Protein AF-A0A1L8E5Q6-F1 (afdb_monomer_lite)

pLDDT: mean 83.11, std 16.91, range [29.45, 98.5]

Radius of gyration: 81.76 Å; chains: 1; bounding box: 167×46×244 Å

Sequence (342 aa):
MQEAKQEGGNTDFKALQEEMEDLIQTSKAMKQSYEKKNNYLRDANKVLAEDRDRLQKKVKVISQKDTEIDLLKDRIRKKEKTIEKLNNVVKEKLIEINELKFKKTDRGKEVSPLSKGLMQMEKRKSDRQSIYDENRSIDFQIERDVGTMTDPTSNLCQCNELRYQLGQLKNTISVLKYKVEAGEKNFENHPVHNDLQMMKLEVSKKELALSTAQQELRRGEAKYLQLWSSVRGGASKCHVGTQSDAQHLGFSNLDSGMVLRAQLDESQRNLKRLQEKYDNLHADYAMKEDRLVEYETMLSKKENEADNGNQQGLKEENEMLKEKYYNVRRAFLKLRIQHEGR

Secondary structure (DSSP, 8-state):
--THHHHHHHHHHHHHHHHHHHHHHHHHHHHHHHHHHHHHHHHHHHHHHHHHHHHHHHHHHHHHHHHHHHHHHHHHHHHHHHHHHHHHHHHHHHHHHHHHHHHHHHHHHHHHHHHHHHHHHHHHHHHHHHHHHHHHHHHHHHHHHHHHHH-HHHHHHHHHHHHHHHHHHHHHHHHHHHHHHHHHHHHHTSHHHHHHHHHHHHHHHHHHHHHHHHHHHHHHHHHHHHHHHHHTTS-------------------HHHHHHHHHHHHHHHHHHHHHHHHHHHHHHHHHHHHHHHHHHHHHHHHHHHHHTTS-TTHHHHHHHHHHHHHHHHHHHHHHHHHHHH--

Structure (mmCIF, N/CA/C/O backbone):
data_AF-A0A1L8E5Q6-F1
#
_entry.id   AF-A0A1L8E5Q6-F1
#
loop_
_atom_site.group_PDB
_atom_site.id
_atom_site.type_symbol
_atom_site.label_atom_id
_atom_site.label_alt_id
_atom_site.label_comp_id
_atom_site.label_asym_id
_atom_site.label_entity_id
_atom_site.label_seq_id
_atom_site.pdbx_PDB_ins_code
_atom_site.Cartn_x
_atom_site.Cartn_y
_atom_site.Cartn_z
_atom_site.occupancy
_atom_site.B_iso_or_equiv
_atom_site.auth_seq_id
_atom_site.auth_comp_id
_atom_site.auth_asym_id
_atom_site.auth_atom_id
_atom_site.pdbx_PDB_model_num
ATOM 1 N N . MET A 1 1 ? -53.728 -7.416 150.994 1.00 46.31 1 MET A N 1
ATOM 2 C CA . MET A 1 1 ? -53.864 -8.429 149.915 1.00 46.31 1 MET A CA 1
ATOM 3 C C . MET A 1 1 ? -54.869 -8.047 148.814 1.00 46.31 1 MET A C 1
ATOM 5 O O . MET A 1 1 ? -55.148 -8.883 147.964 1.00 46.31 1 MET A O 1
ATOM 9 N N . GLN A 1 2 ? -55.389 -6.811 148.771 1.00 45.38 2 GLN A N 1
ATOM 10 C CA . GLN A 1 2 ? -56.275 -6.353 147.685 1.00 45.38 2 GLN A CA 1
ATOM 11 C C . GLN A 1 2 ? -55.652 -5.281 146.772 1.00 45.38 2 GLN A C 1
ATOM 13 O O . GLN A 1 2 ? -56.139 -5.107 145.664 1.00 45.38 2 GLN A O 1
ATOM 18 N N . GLU A 1 3 ? -54.529 -4.662 147.148 1.00 43.50 3 GLU A N 1
ATOM 19 C CA . GLU A 1 3 ? -53.839 -3.671 146.298 1.00 43.50 3 GLU A CA 1
ATOM 20 C C . GLU A 1 3 ? -52.959 -4.310 145.204 1.00 43.50 3 GLU A C 1
ATOM 22 O O . GLU A 1 3 ? -52.840 -3.766 144.113 1.00 43.50 3 GLU A O 1
ATOM 27 N N . ALA A 1 4 ? -52.469 -5.540 145.400 1.00 47.91 4 ALA A N 1
ATOM 28 C CA . ALA A 1 4 ? -51.647 -6.245 144.403 1.00 47.91 4 ALA A CA 1
ATOM 29 C C . ALA A 1 4 ? -52.426 -6.745 143.162 1.00 47.91 4 ALA A C 1
ATOM 31 O O . ALA A 1 4 ? -51.824 -7.228 142.208 1.00 47.91 4 ALA A O 1
ATOM 32 N N . LYS A 1 5 ? -53.767 -6.661 143.161 1.00 48.88 5 LYS A N 1
ATOM 33 C CA . LYS A 1 5 ? -54.610 -7.073 142.021 1.00 48.88 5 LYS A CA 1
ATOM 34 C C . LYS A 1 5 ? -54.987 -5.924 141.079 1.00 48.88 5 LYS A C 1
ATOM 36 O O . LYS A 1 5 ? -55.438 -6.206 139.975 1.00 48.88 5 LYS A O 1
ATOM 41 N N . GLN A 1 6 ? -54.799 -4.662 141.478 1.00 48.78 6 GLN A N 1
ATOM 42 C CA . GLN A 1 6 ? -55.039 -3.505 140.602 1.00 48.78 6 GLN A CA 1
ATOM 43 C C . GLN A 1 6 ? -53.804 -3.109 139.776 1.00 48.78 6 GLN A C 1
ATOM 45 O O . GLN A 1 6 ? -53.968 -2.571 138.686 1.00 48.78 6 GLN A O 1
ATOM 50 N N . GLU A 1 7 ? -52.586 -3.440 140.220 1.00 49.84 7 GLU A N 1
ATOM 51 C CA . GLU A 1 7 ? -51.360 -3.165 139.450 1.00 49.84 7 GLU A CA 1
ATOM 52 C C . GLU A 1 7 ? -51.149 -4.143 138.278 1.00 49.84 7 GLU A C 1
ATOM 54 O O . GLU A 1 7 ? -50.733 -3.715 137.204 1.00 49.84 7 GLU A O 1
ATOM 59 N N . GLY A 1 8 ? -51.525 -5.422 138.426 1.00 53.84 8 GLY A N 1
ATOM 60 C CA . GLY A 1 8 ? -51.350 -6.443 137.376 1.00 53.84 8 GLY A CA 1
ATOM 61 C C . GLY A 1 8 ? -52.226 -6.248 136.128 1.00 53.84 8 GLY A C 1
ATOM 62 O O . GLY A 1 8 ? -51.805 -6.548 135.018 1.00 53.84 8 GLY A O 1
ATOM 63 N N . GLY A 1 9 ? -53.428 -5.677 136.276 1.00 57.78 9 GLY A N 1
ATOM 64 C CA . GLY A 1 9 ? -54.295 -5.376 135.126 1.00 57.78 9 GLY A CA 1
ATOM 65 C C . GLY A 1 9 ? -53.808 -4.189 134.284 1.00 57.78 9 GLY A C 1
ATOM 66 O O . GLY A 1 9 ? -54.125 -4.095 133.101 1.00 57.78 9 GLY A O 1
ATOM 67 N N . ASN A 1 10 ? -53.015 -3.294 134.881 1.00 61.31 10 ASN A N 1
ATOM 68 C CA . ASN A 1 10 ? -52.469 -2.117 134.209 1.00 61.31 10 ASN A CA 1
ATOM 69 C C . ASN A 1 10 ? -51.166 -2.447 133.454 1.00 61.31 10 ASN A C 1
ATOM 71 O O . ASN A 1 10 ? -50.877 -1.849 132.420 1.00 61.31 10 ASN A O 1
ATOM 75 N N . THR A 1 11 ? -50.398 -3.435 133.931 1.00 72.00 11 THR A N 1
ATOM 76 C CA . THR A 1 11 ? -49.197 -3.934 133.242 1.00 72.00 11 THR A CA 1
ATOM 77 C C . THR A 1 11 ? -49.532 -4.740 131.989 1.00 72.00 11 THR A C 1
ATOM 79 O O . THR A 1 11 ? -48.893 -4.532 130.961 1.00 72.00 11 THR A O 1
ATOM 82 N N . ASP A 1 12 ? -50.568 -5.584 132.030 1.00 79.56 12 ASP A N 1
ATOM 83 C CA . ASP A 1 12 ? -50.983 -6.396 130.874 1.00 79.56 12 ASP A CA 1
ATOM 84 C C . ASP A 1 12 ? -51.574 -5.530 129.750 1.00 79.56 12 ASP A C 1
ATOM 86 O O . ASP A 1 12 ? -51.288 -5.735 128.571 1.00 79.56 12 ASP A O 1
ATOM 90 N N . PHE A 1 13 ? -52.353 -4.504 130.112 1.00 84.25 13 PHE A N 1
ATOM 91 C CA . PHE A 1 13 ? -52.871 -3.523 129.157 1.00 84.25 13 PHE A CA 1
ATOM 92 C C . PHE A 1 13 ? -51.745 -2.729 128.481 1.00 84.25 13 PHE A C 1
ATOM 94 O O . PHE A 1 13 ? -51.784 -2.496 127.274 1.00 84.25 13 PHE A O 1
ATOM 101 N N . LYS A 1 14 ? -50.712 -2.352 129.244 1.00 86.44 14 LYS A N 1
ATOM 102 C CA . LYS A 1 14 ? -49.550 -1.631 128.720 1.00 86.44 14 LYS A CA 1
ATOM 103 C C . LYS A 1 14 ? -48.713 -2.493 127.767 1.00 86.44 14 LYS A C 1
ATOM 105 O O . LYS A 1 14 ? -48.317 -2.001 126.718 1.00 86.44 14 LYS A O 1
ATOM 110 N N . ALA A 1 15 ? -48.520 -3.776 128.080 1.00 86.56 15 ALA A N 1
ATOM 111 C CA . ALA A 1 15 ? -47.836 -4.722 127.194 1.00 86.56 15 ALA A CA 1
ATOM 112 C C . ALA A 1 15 ? -48.594 -4.935 125.868 1.00 86.56 15 ALA A C 1
ATOM 114 O O . ALA A 1 15 ? -47.989 -4.921 124.800 1.00 86.56 15 ALA A O 1
ATOM 115 N N . LEU A 1 16 ? -49.927 -5.054 125.920 1.00 89.56 16 LEU A N 1
ATOM 116 C CA . LEU A 1 16 ? -50.778 -5.122 124.723 1.00 89.56 16 LEU A CA 1
ATOM 117 C C . LEU A 1 16 ? -50.714 -3.839 123.883 1.00 89.56 16 LEU A C 1
ATOM 119 O O . LEU A 1 16 ? -50.756 -3.897 122.654 1.00 89.56 16 LEU A O 1
ATOM 123 N N . GLN A 1 17 ? -50.622 -2.678 124.534 1.00 90.81 17 GLN A N 1
ATOM 124 C CA . GLN A 1 17 ? -50.474 -1.400 123.845 1.00 90.81 17 GLN A CA 1
ATOM 125 C C . GLN A 1 17 ? -49.118 -1.299 123.128 1.00 90.81 17 GLN A C 1
ATOM 127 O O . GLN A 1 17 ? -49.084 -0.889 121.969 1.00 90.81 17 GLN A O 1
ATOM 132 N N . GLU A 1 18 ? -48.030 -1.720 123.777 1.00 91.56 18 GLU A N 1
ATOM 133 C CA . GLU A 1 18 ? -46.688 -1.787 123.180 1.00 91.56 18 GLU A CA 1
ATOM 134 C C . GLU A 1 18 ? -46.651 -2.763 121.986 1.00 91.56 18 GLU A C 1
ATOM 136 O O . GLU A 1 18 ? -46.182 -2.398 120.909 1.00 91.56 18 GLU A O 1
ATOM 141 N N . GLU A 1 19 ? -47.249 -3.954 122.112 1.00 93.62 19 GLU A N 1
ATOM 142 C CA . GLU A 1 19 ? -47.350 -4.924 121.009 1.00 93.62 19 GLU A CA 1
ATOM 143 C C . GLU A 1 19 ? -48.172 -4.376 119.828 1.00 93.62 19 GLU A C 1
ATOM 145 O O . GLU A 1 19 ? -47.805 -4.538 118.661 1.00 93.62 19 GLU A O 1
ATOM 150 N N . MET A 1 20 ? -49.274 -3.674 120.106 1.00 94.31 20 MET A N 1
ATOM 151 C CA . MET A 1 20 ? -50.083 -3.029 119.073 1.00 94.31 20 MET A CA 1
ATOM 152 C C . MET A 1 20 ? -49.318 -1.895 118.373 1.00 94.31 20 MET A C 1
ATOM 154 O O . MET A 1 20 ? -49.410 -1.760 117.149 1.00 94.31 20 MET A O 1
ATOM 158 N N . GLU A 1 21 ? -48.547 -1.094 119.111 1.00 94.88 21 GLU A N 1
ATOM 159 C CA . GLU A 1 21 ? -47.675 -0.057 118.547 1.00 94.88 21 GLU A CA 1
ATOM 160 C C . GLU A 1 21 ? -46.571 -0.661 117.660 1.00 94.88 21 GLU A C 1
ATOM 162 O O . GLU A 1 21 ? -46.357 -0.174 116.541 1.00 94.88 21 GLU A O 1
ATOM 167 N N . ASP A 1 22 ? -45.958 -1.771 118.078 1.00 95.38 22 ASP A N 1
ATOM 168 C CA . ASP A 1 22 ? -44.973 -2.524 117.292 1.00 95.38 22 ASP A CA 1
ATOM 169 C C . ASP A 1 22 ? -45.584 -3.129 116.018 1.00 95.38 22 ASP A C 1
ATOM 171 O O . ASP A 1 22 ? -45.015 -3.022 114.924 1.00 95.38 22 ASP A O 1
ATOM 175 N N . LEU A 1 23 ? -46.787 -3.704 116.099 1.00 96.19 23 LEU A N 1
ATOM 176 C CA . LEU A 1 23 ? -47.522 -4.203 114.931 1.00 96.19 23 LEU A CA 1
ATOM 177 C C . LEU A 1 23 ? -47.870 -3.075 113.949 1.00 96.19 23 LEU A C 1
ATOM 179 O O . LEU A 1 23 ? -47.758 -3.237 112.730 1.00 96.19 23 LEU A O 1
ATOM 183 N N . ILE A 1 24 ? -48.247 -1.899 114.455 1.00 96.06 24 ILE A N 1
ATOM 184 C CA . ILE A 1 24 ? -48.492 -0.719 113.618 1.00 96.06 24 ILE A CA 1
ATOM 185 C C . ILE A 1 24 ? -47.196 -0.270 112.932 1.00 96.06 24 ILE A C 1
ATOM 187 O O . ILE A 1 24 ? -47.220 0.045 111.737 1.00 96.06 24 ILE A O 1
ATOM 191 N N . GLN A 1 25 ? -46.067 -0.241 113.644 1.00 95.44 25 GLN A N 1
ATOM 192 C CA . GLN A 1 25 ? -44.774 0.141 113.070 1.00 95.44 25 GLN A CA 1
ATOM 193 C C . GLN A 1 25 ? -44.278 -0.865 112.029 1.00 95.44 25 GLN A C 1
ATOM 195 O O . GLN A 1 25 ? -43.891 -0.468 110.926 1.00 95.44 25 GLN A O 1
ATOM 200 N N . THR A 1 26 ? -44.350 -2.164 112.319 1.00 96.31 26 THR A N 1
ATOM 201 C CA . THR A 1 26 ? -43.975 -3.224 111.370 1.00 96.31 26 THR A CA 1
ATOM 202 C C . THR A 1 26 ? -44.865 -3.204 110.128 1.00 96.31 26 THR A C 1
ATOM 204 O O . THR A 1 26 ? -44.353 -3.280 109.010 1.00 96.31 26 THR A O 1
ATOM 207 N N . SER A 1 27 ? -46.176 -2.996 110.282 1.00 96.06 27 SER A N 1
ATOM 208 C CA . SER A 1 27 ? -47.113 -2.816 109.166 1.00 96.06 27 SER A CA 1
ATOM 209 C C . SER A 1 27 ? -46.768 -1.596 108.303 1.00 96.06 27 SER A C 1
ATOM 211 O O . SER A 1 27 ? -46.699 -1.698 107.073 1.00 96.06 27 SER A O 1
ATOM 213 N N . LYS A 1 28 ? -46.452 -0.448 108.923 1.00 96.56 28 LYS A N 1
ATOM 214 C CA . LYS A 1 28 ? -45.988 0.756 108.208 1.00 96.56 28 LYS A CA 1
ATOM 215 C C . LYS A 1 28 ? -44.687 0.497 107.444 1.00 96.56 28 LYS A C 1
ATOM 217 O O . LYS A 1 28 ? -44.599 0.858 106.269 1.00 96.56 28 LYS A O 1
ATOM 222 N N . ALA A 1 29 ? -43.705 -0.153 108.068 1.00 96.12 29 ALA A N 1
ATOM 223 C CA . ALA A 1 29 ? -42.431 -0.491 107.436 1.00 96.12 29 ALA A CA 1
ATOM 224 C C . ALA A 1 29 ? -42.613 -1.466 106.260 1.00 96.12 29 ALA A C 1
ATOM 226 O O . ALA A 1 29 ? -42.044 -1.258 105.185 1.00 96.12 29 ALA A O 1
ATOM 227 N N . MET A 1 30 ? -43.460 -2.489 106.421 1.00 96.75 30 MET A N 1
ATOM 228 C CA . MET A 1 30 ? -43.811 -3.420 105.346 1.00 96.75 30 MET A CA 1
ATOM 229 C C . MET A 1 30 ? -44.496 -2.707 104.182 1.00 96.75 30 MET A C 1
ATOM 231 O O . MET A 1 30 ? -44.122 -2.932 103.031 1.00 96.75 30 MET A O 1
ATOM 235 N N . LYS A 1 31 ? -45.439 -1.800 104.459 1.00 97.19 31 LYS A N 1
ATOM 236 C CA . LYS A 1 31 ? -46.113 -1.007 103.424 1.00 97.19 31 LYS A CA 1
ATOM 237 C C . LYS A 1 31 ? -45.125 -0.140 102.640 1.00 97.19 31 LYS A C 1
ATOM 239 O O . LYS A 1 31 ? -45.140 -0.169 101.412 1.00 97.19 31 LYS A O 1
ATOM 244 N N . GLN A 1 32 ? -44.216 0.554 103.328 1.00 95.88 32 GLN A N 1
ATOM 245 C CA . GLN A 1 32 ? -43.162 1.346 102.682 1.00 95.88 32 GLN A CA 1
ATOM 246 C C . GLN A 1 32 ? -42.216 0.478 101.839 1.00 95.88 32 GLN A C 1
ATOM 248 O O . GLN A 1 32 ? -41.843 0.857 100.728 1.00 95.88 32 GLN A O 1
ATOM 253 N N . SER A 1 33 ? -41.824 -0.694 102.347 1.00 97.50 33 SER A N 1
ATOM 254 C CA . SER A 1 33 ? -40.993 -1.657 101.613 1.00 97.50 33 SER A CA 1
ATOM 255 C C . SER A 1 33 ? -41.698 -2.158 100.346 1.00 97.50 33 SER A C 1
ATOM 257 O O . SER A 1 33 ? -41.111 -2.171 99.260 1.00 97.50 33 SER A O 1
ATOM 259 N N . TYR A 1 34 ? -42.987 -2.487 100.456 1.00 97.56 34 TYR A N 1
ATOM 260 C CA . TYR A 1 34 ? -43.821 -2.915 99.337 1.00 97.56 34 TYR A CA 1
ATOM 261 C C . TYR A 1 34 ? -43.978 -1.815 98.279 1.00 97.56 34 TYR A C 1
ATOM 263 O O . TYR A 1 34 ? -43.809 -2.082 97.090 1.00 97.56 34 TYR A O 1
ATOM 271 N N . GLU A 1 35 ? -44.222 -0.568 98.691 1.00 97.25 35 GLU A N 1
ATOM 272 C CA . GLU A 1 35 ? -44.295 0.589 97.789 1.00 97.25 35 GLU A CA 1
ATOM 273 C C . GLU A 1 35 ? -42.979 0.811 97.031 1.00 97.25 35 GLU A C 1
ATOM 275 O O . GLU A 1 35 ? -42.997 0.972 95.809 1.00 97.25 35 GLU A O 1
ATOM 280 N N . LYS A 1 36 ? -41.826 0.733 97.714 1.00 97.25 36 LYS A N 1
ATOM 281 C CA . LYS A 1 36 ? -40.502 0.824 97.068 1.00 97.25 36 LYS A CA 1
ATOM 282 C C . LYS A 1 36 ? -40.299 -0.281 96.031 1.00 97.25 36 LYS A C 1
ATOM 284 O O . LYS A 1 36 ? -39.883 0.006 94.909 1.00 97.25 36 LYS A O 1
ATOM 289 N N . LYS A 1 37 ? -40.622 -1.531 96.379 1.00 97.69 37 LYS A N 1
ATOM 290 C CA . LYS A 1 37 ? -40.500 -2.675 95.463 1.00 97.69 37 LYS A CA 1
ATOM 291 C C . LYS A 1 37 ? -41.430 -2.536 94.256 1.00 97.69 37 LYS A C 1
ATOM 293 O O . LYS A 1 37 ? -41.007 -2.813 93.138 1.00 97.69 37 LYS A O 1
ATOM 298 N N . ASN A 1 38 ? -42.659 -2.063 94.455 1.00 97.62 38 ASN A N 1
ATOM 299 C CA . ASN A 1 38 ? -43.599 -1.817 93.360 1.00 97.62 38 ASN A CA 1
ATOM 300 C C . ASN A 1 38 ? -43.145 -0.693 92.429 1.00 97.62 38 ASN A C 1
ATOM 302 O O . ASN A 1 38 ? -43.281 -0.830 91.215 1.00 97.62 38 ASN A O 1
ATOM 306 N N . ASN A 1 39 ? -42.590 0.394 92.968 1.00 97.00 39 ASN A N 1
ATOM 307 C CA . ASN A 1 39 ? -42.034 1.464 92.142 1.00 97.00 39 ASN A CA 1
ATOM 308 C C . ASN A 1 39 ? -40.846 0.955 91.316 1.00 97.00 39 ASN A C 1
ATOM 310 O O . ASN A 1 39 ? -40.836 1.144 90.104 1.00 97.00 39 ASN A O 1
ATOM 314 N N . TYR A 1 40 ? -39.932 0.196 91.930 1.00 97.81 40 TYR A N 1
ATOM 315 C CA . TYR A 1 40 ? -38.830 -0.448 91.211 1.00 97.81 40 TYR A CA 1
ATOM 316 C C . TYR A 1 40 ? -39.320 -1.377 90.089 1.00 97.81 40 TYR A C 1
ATOM 318 O O . TYR A 1 40 ? -38.822 -1.311 88.968 1.00 97.81 40 TYR A O 1
ATOM 326 N N . LEU A 1 41 ? -40.327 -2.219 90.357 1.00 97.50 41 LEU A N 1
ATOM 327 C CA . LEU A 1 41 ? -40.919 -3.093 89.338 1.00 97.50 41 LEU A CA 1
ATOM 328 C C . LEU A 1 41 ? -41.571 -2.295 88.203 1.00 97.50 41 LEU A C 1
ATOM 330 O O . LEU A 1 41 ? -41.469 -2.687 87.042 1.00 97.50 41 LEU A O 1
ATOM 334 N N . ARG A 1 42 ? -42.228 -1.173 88.518 1.00 97.44 42 ARG A N 1
ATOM 335 C CA . ARG A 1 42 ? -42.827 -0.287 87.514 1.00 97.44 42 ARG A CA 1
ATOM 336 C C . ARG A 1 42 ? -41.753 0.332 86.615 1.00 97.44 42 ARG A C 1
ATOM 338 O O . ARG A 1 42 ? -41.921 0.311 85.397 1.00 97.44 42 ARG A O 1
ATOM 345 N N . ASP A 1 43 ? -40.656 0.813 87.192 1.00 97.75 43 ASP A N 1
ATOM 346 C CA . ASP A 1 43 ? -39.538 1.397 86.443 1.00 97.75 43 ASP A CA 1
ATOM 347 C C . ASP A 1 43 ? -38.822 0.345 85.584 1.00 97.75 43 ASP A C 1
ATOM 349 O O . ASP A 1 43 ? -38.585 0.571 84.397 1.00 97.75 43 ASP A O 1
ATOM 353 N N . ALA A 1 44 ? -38.562 -0.846 86.134 1.00 97.81 44 ALA A N 1
ATOM 354 C CA . ALA A 1 44 ? -37.975 -1.960 85.391 1.00 97.81 44 ALA A CA 1
ATOM 355 C C . ALA A 1 44 ? -38.858 -2.387 84.205 1.00 97.81 44 ALA A C 1
ATOM 357 O O . ALA A 1 44 ? -38.361 -2.565 83.093 1.00 97.81 44 ALA A O 1
ATOM 358 N N . ASN A 1 45 ? -40.176 -2.486 84.405 1.00 97.56 45 ASN A N 1
ATOM 359 C CA . ASN A 1 45 ? -41.119 -2.803 83.330 1.00 97.56 45 ASN A CA 1
ATOM 360 C C . ASN A 1 45 ? -41.145 -1.728 82.238 1.00 97.56 45 ASN A C 1
ATOM 362 O O . ASN A 1 45 ? -41.285 -2.063 81.061 1.00 97.56 45 ASN A O 1
ATOM 366 N N . LYS A 1 46 ? -40.988 -0.451 82.605 1.00 97.69 46 LYS A N 1
ATOM 367 C CA . LYS A 1 46 ? -40.896 0.645 81.636 1.00 97.69 46 LYS A CA 1
ATOM 368 C C . LYS A 1 46 ? -39.646 0.510 80.762 1.00 97.69 46 LYS A C 1
ATOM 370 O O . LYS A 1 46 ? -39.767 0.556 79.542 1.00 97.69 46 LYS A O 1
ATOM 375 N N . VAL A 1 47 ? -38.479 0.265 81.364 1.00 97.88 47 VAL A N 1
ATOM 376 C CA . VAL A 1 47 ? -37.222 0.048 80.621 1.00 97.88 47 VAL A CA 1
ATOM 377 C C . VAL A 1 47 ? -37.328 -1.173 79.704 1.00 97.88 47 VAL A C 1
ATOM 379 O O . VAL A 1 47 ? -36.973 -1.098 78.530 1.00 97.88 47 VAL A O 1
ATOM 382 N N . LEU A 1 48 ? -37.893 -2.282 80.194 1.00 97.88 48 LEU A N 1
ATOM 383 C CA . LEU A 1 48 ? -38.102 -3.486 79.383 1.00 97.88 48 LEU A CA 1
ATOM 384 C C . LEU A 1 48 ? -39.039 -3.242 78.190 1.00 97.88 48 LEU A C 1
ATOM 386 O O . LEU A 1 48 ? -38.818 -3.804 77.116 1.00 97.88 48 LEU A O 1
ATOM 390 N N . ALA A 1 49 ? -40.072 -2.410 78.351 1.00 97.50 49 ALA A N 1
ATOM 391 C CA . ALA A 1 49 ? -40.953 -2.025 77.252 1.00 97.50 49 ALA A CA 1
ATOM 392 C C . ALA A 1 49 ? -40.212 -1.180 76.199 1.00 97.50 49 ALA A C 1
ATOM 394 O O . ALA A 1 49 ? -40.316 -1.461 75.004 1.00 97.50 49 ALA A O 1
ATOM 395 N N . GLU A 1 50 ? -39.406 -0.207 76.632 1.00 97.94 50 GLU A N 1
ATOM 396 C CA . GLU A 1 50 ? -38.585 0.623 75.740 1.00 97.94 50 GLU A CA 1
ATOM 397 C C . GLU A 1 50 ? -37.546 -0.214 74.966 1.00 97.94 50 GLU A C 1
ATOM 399 O O . GLU A 1 50 ? -37.385 -0.050 73.750 1.00 97.94 50 GLU A O 1
ATOM 404 N N . ASP A 1 51 ? -36.887 -1.166 75.631 1.00 98.19 51 ASP A N 1
ATOM 405 C CA . ASP A 1 51 ? -35.939 -2.088 74.997 1.00 98.19 51 ASP A CA 1
ATOM 406 C C . ASP A 1 51 ? -36.626 -3.030 74.006 1.00 98.19 51 ASP A C 1
ATOM 408 O O . ASP A 1 51 ? -36.106 -3.263 72.907 1.00 98.19 51 ASP A O 1
ATOM 412 N N . ARG A 1 52 ? -37.822 -3.531 74.341 1.00 98.12 52 ARG A N 1
ATOM 413 C CA . ARG A 1 52 ? -38.636 -4.343 73.429 1.00 98.12 52 ARG A CA 1
ATOM 414 C C . ARG A 1 52 ? -38.970 -3.571 72.155 1.00 98.12 52 ARG A C 1
ATOM 416 O O . ARG A 1 52 ? -38.764 -4.099 71.060 1.00 98.12 52 ARG A O 1
ATOM 423 N N . ASP A 1 53 ? -39.417 -2.325 72.278 1.00 97.56 53 ASP A N 1
ATOM 424 C CA . ASP A 1 53 ? -39.725 -1.471 71.128 1.00 97.56 53 ASP A CA 1
ATOM 425 C C . ASP A 1 53 ? -38.475 -1.186 70.285 1.00 97.56 53 ASP A C 1
ATOM 427 O O . ASP A 1 53 ? -38.511 -1.224 69.048 1.00 97.56 53 ASP A O 1
ATOM 431 N N . ARG A 1 54 ? -37.331 -0.943 70.937 1.00 97.94 54 ARG A N 1
ATOM 432 C CA . ARG A 1 54 ? -36.045 -0.733 70.260 1.00 97.94 54 ARG A CA 1
ATOM 433 C C . ARG A 1 54 ? -35.596 -1.976 69.493 1.00 97.94 54 ARG A C 1
ATOM 435 O O . ARG A 1 54 ? -35.151 -1.853 68.348 1.00 97.94 54 ARG A O 1
ATOM 442 N N . LEU A 1 55 ? -35.718 -3.161 70.087 1.00 98.19 55 LEU A N 1
ATOM 443 C CA . LEU A 1 55 ? -35.403 -4.431 69.431 1.00 98.19 55 LEU A CA 1
ATOM 444 C C . LEU A 1 55 ? -36.344 -4.694 68.256 1.00 98.19 55 LEU A C 1
ATOM 446 O O . LEU A 1 55 ? -35.875 -5.043 67.174 1.00 98.19 55 LEU A O 1
ATOM 450 N N . GLN A 1 56 ? -37.643 -4.435 68.410 1.00 97.88 56 GLN A N 1
ATOM 451 C CA . GLN A 1 56 ? -38.607 -4.601 67.324 1.00 97.88 56 GLN A CA 1
ATOM 452 C C . GLN A 1 56 ? -38.293 -3.681 66.134 1.00 97.88 56 GLN A C 1
ATOM 454 O O . GLN A 1 56 ? -38.387 -4.107 64.980 1.00 97.88 56 GLN A O 1
ATOM 459 N N . LYS A 1 57 ? -37.855 -2.438 66.388 1.00 97.81 57 LYS A N 1
ATOM 460 C CA . LYS A 1 57 ? -37.364 -1.531 65.335 1.00 97.81 57 LYS A CA 1
ATOM 461 C C . LYS A 1 57 ? -36.125 -2.093 64.633 1.00 97.81 57 LYS A C 1
ATOM 463 O O . LYS A 1 57 ? -36.083 -2.090 63.405 1.00 97.81 57 LYS A O 1
ATOM 468 N N . LYS A 1 58 ? -35.146 -2.620 65.378 1.00 97.94 58 LYS A N 1
ATOM 469 C CA . LYS A 1 58 ? -33.944 -3.244 64.792 1.00 97.94 58 LYS A CA 1
ATOM 470 C C . LYS A 1 58 ? -34.287 -4.457 63.924 1.00 97.94 58 LYS A C 1
ATOM 472 O O . LYS A 1 58 ? -33.769 -4.554 62.819 1.00 97.94 58 LYS A O 1
ATOM 477 N N . VAL A 1 59 ? -35.192 -5.327 64.375 1.00 98.00 59 VAL A N 1
ATOM 478 C CA . VAL A 1 59 ? -35.648 -6.498 63.602 1.00 98.00 59 VAL A CA 1
ATOM 479 C C . VAL A 1 59 ? -36.278 -6.073 62.273 1.00 98.00 59 VAL A C 1
ATOM 481 O O . VAL A 1 59 ? -35.965 -6.654 61.237 1.00 98.00 59 VAL A O 1
ATOM 484 N N . LYS A 1 60 ? -37.102 -5.015 62.266 1.00 96.81 60 LYS A N 1
ATOM 485 C CA . LYS A 1 60 ? -37.672 -4.469 61.021 1.00 96.81 60 LYS A CA 1
ATOM 486 C C . LYS A 1 60 ? -36.594 -3.968 60.056 1.00 96.81 60 LYS A C 1
ATOM 488 O O . LYS A 1 60 ? -36.678 -4.248 58.866 1.00 96.81 60 LYS A O 1
ATOM 493 N N . VAL A 1 61 ? -35.582 -3.257 60.559 1.00 98.06 61 VAL A N 1
ATOM 494 C CA . VAL A 1 61 ? -34.466 -2.760 59.731 1.00 98.06 61 VAL A CA 1
ATOM 495 C C . VAL A 1 61 ? -33.643 -3.915 59.159 1.00 98.06 61 VAL A C 1
ATOM 497 O O . VAL A 1 61 ? -33.303 -3.882 57.980 1.00 98.06 61 VAL A O 1
ATOM 500 N N . ILE A 1 62 ? -33.355 -4.944 59.961 1.00 97.88 62 ILE A N 1
ATOM 501 C CA . ILE A 1 62 ? -32.640 -6.144 59.499 1.00 97.88 62 ILE A CA 1
ATOM 502 C C . ILE A 1 62 ? -33.429 -6.823 58.376 1.00 97.88 62 ILE A C 1
ATOM 504 O O . ILE A 1 62 ? -32.881 -7.035 57.302 1.00 97.88 62 ILE A O 1
ATOM 508 N N . SER A 1 63 ? -34.735 -7.034 58.563 1.00 97.38 63 SER A N 1
ATOM 509 C CA . SER A 1 63 ? -35.593 -7.633 57.535 1.00 97.38 63 SER A CA 1
ATOM 510 C C . SER A 1 63 ? -35.603 -6.831 56.225 1.00 97.38 63 SER A C 1
ATOM 512 O O . SER A 1 63 ? -35.533 -7.416 55.147 1.00 97.38 63 SER A O 1
ATOM 514 N N . GLN A 1 64 ? -35.620 -5.494 56.288 1.00 97.50 64 GLN A N 1
ATOM 515 C CA . GLN A 1 64 ? -35.494 -4.651 55.091 1.00 97.50 64 GLN A CA 1
ATOM 516 C C . GLN A 1 64 ? -34.132 -4.827 54.406 1.00 97.50 64 GLN A C 1
ATOM 518 O O . GLN A 1 64 ? -34.062 -4.916 53.180 1.00 97.50 64 GLN A O 1
ATOM 523 N N . LYS A 1 65 ? -33.047 -4.911 55.180 1.00 98.06 65 LYS A N 1
ATOM 524 C CA . LYS A 1 65 ? -31.701 -5.126 54.638 1.00 98.06 65 LYS A CA 1
ATOM 525 C C . LYS A 1 65 ? -31.546 -6.501 53.998 1.00 98.06 65 LYS A C 1
ATOM 527 O O . LYS A 1 65 ? -30.940 -6.583 52.935 1.00 98.06 65 LYS A O 1
ATOM 532 N N . ASP A 1 66 ? -32.155 -7.538 54.562 1.00 97.94 66 ASP A N 1
ATOM 533 C CA . ASP A 1 66 ? -32.177 -8.871 53.955 1.00 97.94 66 ASP A CA 1
ATOM 534 C C . ASP A 1 66 ? -32.888 -8.845 52.594 1.00 97.94 66 ASP A C 1
ATOM 536 O O . ASP A 1 66 ? -32.345 -9.334 51.602 1.00 97.94 66 ASP A O 1
ATOM 540 N N . THR A 1 67 ? -34.038 -8.162 52.497 1.00 97.69 67 THR A N 1
ATOM 541 C CA . THR A 1 67 ? -34.723 -7.998 51.202 1.00 97.69 67 THR A CA 1
ATOM 542 C C . THR A 1 67 ? -33.890 -7.210 50.184 1.00 97.69 67 THR A C 1
ATOM 544 O O . THR A 1 67 ? -33.875 -7.547 49.001 1.00 97.69 67 THR A O 1
ATOM 547 N N . GLU A 1 68 ? -33.149 -6.186 50.621 1.00 98.12 68 GLU A N 1
ATOM 548 C CA . GLU A 1 68 ? -32.238 -5.421 49.761 1.00 98.12 68 GLU A CA 1
ATOM 549 C C . GLU A 1 68 ? -31.075 -6.293 49.256 1.00 98.12 68 GLU A C 1
ATOM 551 O O . GLU A 1 68 ? -30.728 -6.246 48.073 1.00 98.12 68 GLU A O 1
ATOM 556 N N . ILE A 1 69 ? -30.506 -7.135 50.125 1.00 98.25 69 ILE A N 1
ATOM 557 C CA . ILE A 1 69 ? -29.445 -8.086 49.776 1.00 98.25 69 ILE A CA 1
ATOM 558 C C . ILE A 1 69 ? -29.927 -9.068 48.705 1.00 98.25 69 ILE A C 1
ATOM 560 O O . ILE A 1 69 ? -29.203 -9.315 47.737 1.00 98.25 69 ILE A O 1
ATOM 564 N N . ASP A 1 70 ? -31.138 -9.605 48.836 1.00 97.94 70 ASP A N 1
ATOM 565 C CA . ASP A 1 70 ? -31.679 -10.547 47.855 1.00 97.94 70 ASP A CA 1
ATOM 566 C C . ASP A 1 70 ? -31.918 -9.884 46.490 1.00 97.94 70 ASP A C 1
ATOM 568 O O . ASP A 1 70 ? -31.530 -10.435 45.454 1.00 97.94 70 ASP A O 1
ATOM 572 N N . LEU A 1 71 ? -32.418 -8.643 46.471 1.00 98.31 71 LEU A N 1
ATOM 573 C CA . LEU A 1 71 ? -32.537 -7.855 45.238 1.00 98.31 71 LEU A CA 1
ATOM 574 C C . LEU A 1 71 ? -31.175 -7.596 44.577 1.00 98.31 71 LEU A C 1
ATOM 576 O O . LEU A 1 71 ? -31.050 -7.657 43.347 1.00 98.31 71 LEU A O 1
ATOM 580 N N . LEU A 1 72 ? -30.137 -7.318 45.370 1.00 98.50 72 LEU A N 1
ATOM 581 C CA . LEU A 1 72 ? -28.779 -7.121 44.861 1.00 98.50 72 LEU A CA 1
ATOM 582 C C . LEU A 1 72 ? -28.194 -8.414 44.285 1.00 98.50 72 LEU A C 1
ATOM 584 O O . LEU A 1 72 ? -27.628 -8.373 43.189 1.00 98.50 72 LEU A O 1
ATOM 588 N N . LYS A 1 73 ? -28.380 -9.560 44.951 1.00 98.31 73 LYS A N 1
ATOM 589 C CA . LYS A 1 73 ? -27.971 -10.877 44.428 1.00 98.31 73 LYS A CA 1
ATOM 590 C C . LYS A 1 73 ? -28.637 -11.175 43.088 1.00 98.31 73 LYS A C 1
ATOM 592 O O . LYS A 1 73 ? -27.972 -11.611 42.149 1.00 98.31 73 LYS A O 1
ATOM 597 N N . ASP A 1 74 ? -29.928 -10.893 42.958 1.00 98.12 74 ASP A N 1
ATOM 598 C CA . ASP A 1 74 ? -30.647 -11.095 41.700 1.00 98.12 74 ASP A CA 1
ATOM 599 C C . ASP A 1 74 ? -30.167 -10.153 40.593 1.00 98.12 74 ASP A C 1
ATOM 601 O O . ASP A 1 74 ? -30.038 -10.558 39.432 1.00 98.12 74 ASP A O 1
ATOM 605 N N . ARG A 1 75 ? -29.833 -8.904 40.935 1.00 98.25 75 ARG A N 1
ATOM 606 C CA . ARG A 1 75 ? -29.235 -7.957 39.987 1.00 98.25 75 ARG A CA 1
ATOM 607 C C . ARG A 1 75 ? -27.844 -8.402 39.532 1.00 98.25 75 ARG A C 1
ATOM 609 O O . ARG A 1 75 ? -27.538 -8.255 38.348 1.00 98.25 75 ARG A O 1
ATOM 616 N N . ILE A 1 76 ? -27.027 -8.952 40.430 1.00 98.44 76 ILE A N 1
ATOM 617 C CA . ILE A 1 76 ? -25.712 -9.525 40.103 1.00 98.44 76 ILE A CA 1
ATOM 618 C C . ILE A 1 76 ? -25.883 -10.701 39.139 1.00 98.44 76 ILE A C 1
ATOM 620 O O . ILE A 1 76 ? -25.332 -10.652 38.042 1.00 98.44 76 ILE A O 1
ATOM 624 N N . ARG A 1 77 ? -26.755 -11.667 39.458 1.00 98.12 77 ARG A N 1
ATOM 625 C CA . ARG A 1 77 ? -27.034 -12.822 38.585 1.00 98.12 77 ARG A CA 1
ATOM 626 C C . ARG A 1 77 ? -27.500 -12.413 37.185 1.00 98.12 77 ARG A C 1
ATOM 628 O O . ARG A 1 77 ? -27.114 -13.022 36.189 1.00 98.12 77 ARG A O 1
ATOM 635 N N . LYS A 1 78 ? -28.316 -11.357 37.074 1.00 98.19 78 LYS A N 1
ATOM 636 C CA . LYS A 1 78 ? -28.714 -10.794 35.769 1.00 98.19 78 LYS A CA 1
ATOM 637 C C . LYS A 1 78 ? -27.520 -10.206 35.009 1.00 98.19 78 LYS A C 1
ATOM 639 O O . LYS A 1 78 ? -27.410 -10.432 33.807 1.00 98.19 78 LYS A O 1
ATOM 644 N N . LYS A 1 79 ? -26.630 -9.472 35.687 1.00 98.12 79 LYS A N 1
ATOM 645 C CA . LYS A 1 79 ? -25.421 -8.904 35.069 1.00 98.12 79 LYS A CA 1
ATOM 646 C C . LYS A 1 79 ? -24.442 -9.985 34.613 1.00 98.12 79 LYS A C 1
ATOM 648 O O . LYS A 1 79 ? -23.923 -9.866 33.510 1.00 98.12 79 LYS A O 1
ATOM 653 N N . GLU A 1 80 ? -24.238 -11.035 35.402 1.00 98.25 80 GLU A N 1
ATOM 654 C CA . GLU A 1 80 ? -23.376 -12.170 35.041 1.00 98.25 80 GLU A CA 1
ATOM 655 C C . GLU A 1 80 ? -23.847 -12.840 33.746 1.00 98.25 80 GLU A C 1
ATOM 657 O O . GLU A 1 80 ? -23.057 -13.001 32.819 1.00 98.25 80 GLU A O 1
ATOM 662 N N . LYS A 1 81 ? -25.156 -13.100 33.614 1.00 97.62 81 LYS A N 1
ATOM 663 C CA . LYS A 1 81 ? -25.741 -13.622 32.364 1.00 97.62 81 LYS A CA 1
ATOM 664 C C . LYS A 1 81 ? -25.525 -12.687 31.172 1.00 97.62 81 LYS A C 1
ATOM 666 O O . LYS A 1 81 ? -25.314 -13.148 30.054 1.00 97.62 81 LYS A O 1
ATOM 671 N N . THR A 1 82 ? -25.601 -11.372 31.378 1.00 97.94 82 THR A N 1
ATOM 672 C CA . THR A 1 82 ? -25.317 -10.397 30.312 1.00 97.94 82 THR A CA 1
ATOM 673 C C . THR A 1 82 ? -23.843 -10.419 29.914 1.00 97.94 82 THR A C 1
ATOM 675 O O . THR A 1 82 ? -23.543 -10.406 28.724 1.00 97.94 82 THR A O 1
ATOM 678 N N . ILE A 1 83 ? -22.927 -10.491 30.884 1.00 98.19 83 ILE A N 1
ATOM 679 C CA . ILE A 1 83 ? -21.482 -10.590 30.634 1.00 98.19 83 ILE A CA 1
ATOM 680 C C . ILE A 1 83 ? -21.162 -11.865 29.847 1.00 98.19 83 ILE A C 1
ATOM 682 O O . ILE A 1 83 ? -20.430 -11.806 28.864 1.00 98.19 83 ILE A O 1
ATOM 686 N N . GLU A 1 84 ? -21.750 -12.999 30.224 1.00 98.06 84 GLU A N 1
ATOM 687 C CA . GLU A 1 84 ? -21.580 -14.268 29.513 1.00 98.06 84 GLU A CA 1
ATOM 688 C C . GLU A 1 84 ? -22.029 -14.170 28.046 1.00 98.06 84 GLU A C 1
ATOM 690 O O . GLU A 1 84 ? -21.279 -14.535 27.139 1.00 98.06 84 GLU A O 1
ATOM 695 N N . LYS A 1 85 ? -23.210 -13.587 27.792 1.00 98.12 85 LYS A N 1
ATOM 696 C CA . LYS A 1 85 ? -23.700 -13.340 26.426 1.00 98.12 85 LYS A CA 1
ATOM 697 C C . LYS A 1 85 ? -22.751 -12.453 25.624 1.00 98.12 85 LYS A C 1
ATOM 699 O O . LYS A 1 85 ? -22.447 -12.772 24.479 1.00 98.12 85 LYS A O 1
ATOM 704 N N . LEU A 1 86 ? -22.270 -11.359 26.216 1.00 98.00 86 LEU A N 1
ATOM 705 C CA . LEU A 1 86 ? -21.333 -10.449 25.552 1.00 98.00 86 LEU A CA 1
ATOM 706 C C . LEU A 1 86 ? -20.005 -11.140 25.228 1.00 98.00 86 LEU A C 1
ATOM 708 O O . LEU A 1 86 ? -19.487 -10.970 24.129 1.00 98.00 86 LEU A O 1
ATOM 712 N N . ASN A 1 87 ? -19.484 -11.967 26.135 1.00 98.00 87 ASN A N 1
ATOM 713 C CA . ASN A 1 87 ? -18.266 -12.738 25.893 1.00 98.00 87 ASN A CA 1
ATOM 714 C C . ASN A 1 87 ? -18.419 -13.709 24.715 1.00 98.00 87 ASN A C 1
ATOM 716 O O . ASN A 1 87 ? -17.488 -13.853 23.923 1.00 98.00 87 ASN A O 1
ATOM 720 N N . ASN A 1 88 ? -19.582 -14.347 24.569 1.00 97.50 88 ASN A N 1
ATOM 721 C CA . ASN A 1 88 ? -19.852 -15.220 23.426 1.00 97.50 88 ASN A CA 1
ATOM 722 C C . ASN A 1 88 ? -19.891 -14.430 22.111 1.00 97.50 88 ASN A C 1
ATOM 724 O O . ASN A 1 88 ? -19.212 -14.814 21.161 1.00 97.50 88 ASN A O 1
ATOM 728 N N . VAL A 1 89 ? -20.559 -13.271 22.090 1.00 98.12 89 VAL A N 1
ATOM 729 C CA . VAL A 1 89 ? -20.566 -12.374 20.918 1.00 98.12 89 VAL A CA 1
ATOM 730 C C . VAL A 1 89 ? -19.149 -11.930 20.544 1.00 98.12 89 VAL A C 1
ATOM 732 O O . VAL A 1 89 ? -18.784 -11.940 19.371 1.00 98.12 89 VAL A O 1
ATOM 735 N N . VAL A 1 90 ? -18.314 -11.569 21.524 1.00 98.00 90 VAL A N 1
ATOM 736 C CA . VAL A 1 90 ? -16.915 -11.183 21.269 1.00 98.00 90 VAL A CA 1
ATOM 737 C C . VAL A 1 90 ? -16.126 -12.338 20.648 1.00 98.00 90 VAL A C 1
ATOM 739 O O . VAL A 1 90 ? -15.391 -12.117 19.686 1.00 98.00 90 VAL A O 1
ATOM 742 N N . LYS A 1 91 ? -16.289 -13.571 21.146 1.00 98.06 91 LYS A N 1
ATOM 743 C CA . LYS A 1 91 ? -15.635 -14.758 20.568 1.00 98.06 91 LYS A CA 1
ATOM 744 C C . LYS A 1 91 ? -16.062 -14.993 19.118 1.00 98.06 91 LYS A C 1
ATOM 746 O O . LYS A 1 91 ? -15.197 -15.183 18.268 1.00 98.06 91 LYS A O 1
ATOM 751 N N . GLU A 1 92 ? -17.359 -14.926 18.827 1.00 98.06 92 GLU A N 1
ATOM 752 C CA . GLU A 1 92 ? -17.892 -15.070 17.465 1.00 98.06 92 GLU A CA 1
ATOM 753 C C . GLU A 1 92 ? -17.324 -14.002 16.522 1.00 98.06 92 GLU A C 1
ATOM 755 O O . GLU A 1 92 ? -16.847 -14.319 15.433 1.00 98.06 92 GLU A O 1
ATOM 760 N N . LYS A 1 93 ? -17.280 -12.740 16.965 1.00 97.75 93 LYS A N 1
ATOM 761 C CA . LYS A 1 93 ? -16.700 -11.648 16.172 1.00 97.75 93 LYS A CA 1
ATOM 762 C C . LYS A 1 93 ? -15.200 -11.796 15.949 1.00 97.75 93 LYS A C 1
ATOM 764 O O . LYS A 1 93 ? -14.715 -11.449 14.876 1.00 97.75 93 LYS A O 1
ATOM 769 N N . LEU A 1 94 ? -14.454 -12.333 16.912 1.00 98.06 94 LEU A N 1
ATOM 770 C CA . LEU A 1 94 ? -13.034 -12.631 16.718 1.00 98.06 94 LEU A CA 1
ATOM 771 C C . LEU A 1 94 ? -12.813 -13.732 15.673 1.00 98.06 94 LEU A C 1
ATOM 773 O O . LEU A 1 94 ? -11.889 -13.616 14.867 1.00 98.06 94 LEU A O 1
ATOM 777 N N . ILE A 1 95 ? -13.663 -14.762 15.655 1.00 97.88 95 ILE A N 1
ATOM 778 C CA . ILE A 1 95 ? -13.634 -15.807 14.622 1.00 97.88 95 ILE A CA 1
ATOM 779 C C . ILE A 1 95 ? -13.904 -15.185 13.245 1.00 97.88 95 ILE A C 1
ATOM 781 O O . ILE A 1 95 ? -13.084 -15.340 12.341 1.00 97.88 95 ILE A O 1
ATOM 785 N N . GLU A 1 96 ? -14.969 -14.390 13.114 1.00 97.75 96 GLU A N 1
ATOM 786 C CA . GLU A 1 96 ? -15.322 -13.689 11.868 1.00 97.75 96 GLU A CA 1
ATOM 787 C C . GLU A 1 96 ? -14.177 -12.788 11.366 1.00 97.75 96 GLU A C 1
ATOM 789 O O . GLU A 1 96 ? -13.808 -12.826 10.190 1.00 97.75 96 GLU A O 1
ATOM 794 N N . ILE A 1 97 ? -13.550 -12.013 12.259 1.00 97.38 97 ILE A N 1
ATOM 795 C CA . ILE A 1 97 ? -12.396 -11.165 11.921 1.00 97.38 97 ILE A CA 1
ATOM 796 C C . ILE A 1 97 ? -11.240 -12.001 11.362 1.00 97.38 97 ILE A C 1
ATOM 798 O O . ILE A 1 97 ? -10.592 -11.587 10.396 1.00 97.38 97 ILE A O 1
ATOM 802 N N . ASN A 1 98 ? -10.955 -13.160 11.955 1.00 96.81 98 ASN A N 1
ATOM 803 C CA . ASN A 1 98 ? -9.867 -14.022 11.501 1.00 96.81 98 ASN A CA 1
ATOM 804 C C . ASN A 1 98 ? -10.165 -14.643 10.130 1.00 96.81 98 ASN A C 1
ATOM 806 O O . ASN A 1 98 ? -9.286 -14.645 9.266 1.00 96.81 98 ASN A O 1
ATOM 810 N N . GLU A 1 99 ? -11.402 -15.074 9.883 1.00 97.38 99 GLU A N 1
ATOM 811 C CA . GLU A 1 99 ? -11.829 -15.547 8.561 1.00 97.38 99 GLU A CA 1
ATOM 812 C C . GLU A 1 99 ? -11.712 -14.452 7.493 1.00 97.38 99 GLU A C 1
ATOM 814 O O . GLU A 1 99 ? -11.233 -14.699 6.384 1.00 97.38 99 GLU A O 1
ATOM 819 N N . LEU A 1 100 ? -12.108 -13.219 7.821 1.00 96.75 100 LEU A N 1
ATOM 820 C CA . LEU A 1 100 ? -11.983 -12.078 6.914 1.00 96.75 100 LEU A CA 1
ATOM 821 C C . LEU A 1 100 ? -10.520 -11.731 6.625 1.00 96.75 100 LEU A C 1
ATOM 823 O O . LEU A 1 100 ? -10.177 -11.443 5.475 1.00 96.75 100 LEU A O 1
ATOM 827 N N . LYS A 1 101 ? -9.641 -11.790 7.633 1.00 95.19 101 LYS A N 1
ATOM 828 C CA . LYS A 1 101 ? -8.193 -11.614 7.438 1.00 95.19 101 LYS A CA 1
ATOM 829 C C . LYS A 1 101 ? -7.634 -12.667 6.486 1.00 95.19 101 LYS A C 1
ATOM 831 O O . LYS A 1 101 ? -6.927 -12.296 5.552 1.00 95.19 101 LYS A O 1
ATOM 836 N N . PHE A 1 102 ? -8.000 -13.933 6.679 1.00 93.69 102 PHE A N 1
ATOM 837 C CA . PHE A 1 102 ? -7.577 -15.033 5.814 1.00 93.69 102 PHE A CA 1
ATOM 838 C C . PHE A 1 102 ? -8.045 -14.831 4.362 1.00 93.69 102 PHE A C 1
ATOM 840 O O . PHE A 1 102 ? -7.237 -14.829 3.431 1.00 93.69 102 PHE A O 1
ATOM 847 N N . LYS A 1 103 ? -9.332 -14.514 4.161 1.00 94.44 103 LYS A N 1
ATOM 848 C CA . LYS A 1 103 ? -9.889 -14.198 2.832 1.00 94.44 103 LYS A CA 1
ATOM 849 C C . LYS A 1 103 ? -9.192 -13.003 2.174 1.00 94.44 103 LYS A C 1
ATOM 851 O O . LYS A 1 103 ? -8.944 -13.024 0.970 1.00 94.44 103 LYS A O 1
ATOM 856 N N . LYS A 1 104 ? -8.860 -11.957 2.941 1.00 93.62 104 LYS A N 1
ATOM 857 C CA . LYS A 1 104 ? -8.121 -10.790 2.435 1.00 93.62 104 LYS A CA 1
ATOM 858 C C . LYS A 1 104 ? -6.717 -11.178 1.972 1.00 93.62 104 LYS A C 1
ATOM 860 O O . LYS A 1 104 ? -6.293 -10.723 0.912 1.00 93.62 104 LYS A O 1
ATOM 865 N N . THR A 1 105 ? -6.002 -11.995 2.747 1.00 91.50 105 THR A N 1
ATOM 866 C CA . THR A 1 105 ? -4.657 -12.443 2.369 1.00 91.50 105 THR A CA 1
ATOM 867 C C . THR A 1 105 ? -4.673 -13.299 1.111 1.00 91.50 105 THR A C 1
ATOM 869 O O . THR A 1 105 ? -3.832 -13.088 0.242 1.00 91.50 105 THR A O 1
ATOM 872 N N . ASP A 1 106 ? -5.647 -14.196 0.961 1.00 91.50 106 ASP A N 1
ATOM 873 C CA . ASP A 1 106 ? -5.733 -15.054 -0.223 1.00 91.50 106 ASP A CA 1
ATOM 874 C C . ASP A 1 106 ? -6.127 -14.273 -1.477 1.00 91.50 106 ASP A C 1
ATOM 876 O O . ASP A 1 106 ? -5.435 -14.365 -2.488 1.00 91.50 106 ASP A O 1
ATOM 880 N N . ARG A 1 107 ? -7.117 -13.374 -1.392 1.00 90.06 107 ARG A N 1
ATOM 881 C CA . ARG A 1 107 ? -7.421 -12.454 -2.504 1.00 90.06 107 ARG A CA 1
ATOM 882 C C . ARG A 1 107 ? -6.228 -11.572 -2.872 1.00 90.06 107 ARG A C 1
ATOM 884 O O . ARG A 1 107 ? -6.002 -11.297 -4.044 1.00 90.06 107 ARG A O 1
ATOM 891 N N . GLY A 1 108 ? -5.431 -11.139 -1.894 1.00 86.81 108 GLY A N 1
ATOM 892 C CA . GLY A 1 108 ? -4.194 -10.396 -2.153 1.00 86.81 108 GLY A CA 1
ATOM 893 C C . GLY A 1 108 ? -3.180 -11.195 -2.982 1.00 86.81 108 GLY A C 1
ATOM 894 O O . GLY A 1 108 ? -2.539 -10.635 -3.875 1.00 86.81 108 GLY A O 1
ATOM 895 N N . LYS A 1 109 ? -3.074 -12.509 -2.736 1.00 86.44 109 LYS A N 1
ATOM 896 C CA . LYS A 1 109 ? -2.233 -13.421 -3.529 1.00 86.44 109 LYS A CA 1
ATOM 897 C C . LYS A 1 109 ? -2.763 -13.630 -4.948 1.00 86.44 109 LYS A C 1
ATOM 899 O O . LYS A 1 109 ? -1.952 -13.885 -5.825 1.00 86.44 109 LYS A O 1
ATOM 904 N N . GLU A 1 110 ? -4.068 -13.503 -5.186 1.00 86.38 110 GLU A N 1
ATOM 905 C CA . GLU A 1 110 ? -4.674 -13.588 -6.527 1.00 86.38 110 GLU A CA 1
ATOM 906 C C . GLU A 1 110 ? -4.534 -12.279 -7.323 1.00 86.38 110 GLU A C 1
ATOM 908 O O . GLU A 1 110 ? -4.223 -12.294 -8.513 1.00 86.38 110 GLU A O 1
ATOM 913 N N . VAL A 1 111 ? -4.710 -11.123 -6.674 1.00 87.19 111 VAL A N 1
ATOM 914 C CA . VAL A 1 111 ? -4.658 -9.808 -7.342 1.00 87.19 111 VAL A CA 1
ATOM 915 C C . VAL A 1 111 ? -3.244 -9.454 -7.818 1.00 87.19 111 VAL A C 1
ATOM 917 O O . VAL A 1 111 ? -3.076 -8.881 -8.894 1.00 87.19 111 VAL A O 1
ATOM 920 N N . SER A 1 112 ? -2.210 -9.815 -7.053 1.00 86.62 112 SER A N 1
ATOM 921 C CA . SER A 1 112 ? -0.806 -9.544 -7.404 1.00 86.62 112 SER A CA 1
ATOM 922 C C . SER A 1 112 ? -0.366 -10.141 -8.761 1.00 86.62 112 SER A C 1
ATOM 924 O O . SER A 1 112 ? 0.122 -9.387 -9.610 1.00 86.62 112 SER A O 1
ATOM 926 N N . PRO A 1 113 ? -0.550 -11.448 -9.038 1.00 86.38 113 PRO A N 1
ATOM 927 C CA . PRO A 1 113 ? -0.204 -12.034 -10.330 1.00 86.38 113 PRO A CA 1
ATOM 928 C C . PRO A 1 113 ? -1.094 -11.522 -11.467 1.00 86.38 113 PRO A C 1
ATOM 930 O O . PRO A 1 113 ? -0.582 -11.335 -12.567 1.00 86.38 113 PRO A O 1
ATOM 933 N N . LEU A 1 114 ? -2.376 -11.226 -11.219 1.00 90.38 114 LEU A N 1
ATOM 934 C CA . LEU A 1 114 ? -3.248 -10.613 -12.230 1.00 90.38 114 LEU A CA 1
ATOM 935 C C . LEU A 1 114 ? -2.745 -9.226 -12.649 1.00 90.38 114 LEU A C 1
ATOM 937 O O . LEU A 1 114 ? -2.676 -8.936 -13.840 1.00 90.38 114 LEU A O 1
ATOM 941 N N . SER A 1 115 ? -2.326 -8.398 -11.689 1.00 90.62 115 SER A N 1
ATOM 942 C CA . SER A 1 115 ? -1.732 -7.083 -11.960 1.00 90.62 115 SER A CA 1
ATOM 943 C C . SER A 1 115 ? -0.451 -7.195 -12.796 1.00 90.62 115 SER A C 1
ATOM 945 O O . SER A 1 115 ? -0.302 -6.518 -13.815 1.00 90.62 115 SER A O 1
ATOM 947 N N . LYS A 1 116 ? 0.444 -8.130 -12.439 1.00 88.31 116 LYS A N 1
ATOM 948 C CA . LYS A 1 116 ? 1.648 -8.421 -13.238 1.00 88.31 116 LYS A CA 1
ATOM 949 C C . LYS A 1 116 ? 1.303 -8.912 -14.647 1.00 88.31 116 LYS A C 1
ATOM 951 O O . LYS A 1 116 ? 1.935 -8.486 -15.611 1.00 88.31 116 LYS A O 1
ATOM 956 N N . GLY A 1 117 ? 0.297 -9.777 -14.769 1.00 92.94 117 GLY A N 1
ATOM 957 C CA . GLY A 1 117 ? -0.196 -10.279 -16.049 1.00 92.94 117 GLY A CA 1
ATOM 958 C C . GLY A 1 117 ? -0.732 -9.162 -16.944 1.00 92.94 117 GLY A C 1
ATOM 959 O O . GLY A 1 117 ? -0.357 -9.089 -18.111 1.00 92.94 117 GLY A O 1
ATOM 960 N N . LEU A 1 118 ? -1.536 -8.246 -16.392 1.00 92.62 118 LEU A N 1
ATOM 961 C CA . LEU A 1 118 ? -2.043 -7.073 -17.111 1.00 92.62 118 LEU A CA 1
ATOM 962 C C . LEU A 1 118 ? -0.909 -6.172 -17.605 1.00 92.62 118 LEU A C 1
ATOM 964 O O . LEU A 1 118 ? -0.894 -5.807 -18.776 1.00 92.62 118 LEU A O 1
ATOM 968 N N . MET A 1 119 ? 0.076 -5.879 -16.753 1.00 90.12 119 MET A N 1
ATOM 969 C CA . MET A 1 119 ? 1.234 -5.063 -17.134 1.00 90.12 119 MET A CA 1
ATOM 970 C C . MET A 1 119 ? 2.042 -5.714 -18.269 1.00 90.12 119 MET A C 1
ATOM 972 O O . MET A 1 119 ? 2.462 -5.041 -19.210 1.00 90.12 119 MET A O 1
ATOM 976 N N . GLN A 1 120 ? 2.213 -7.040 -18.232 1.00 93.62 120 GLN A N 1
ATOM 977 C CA . GLN A 1 120 ? 2.876 -7.778 -19.306 1.00 93.62 120 GLN A CA 1
ATOM 978 C C . GLN A 1 120 ? 2.057 -7.781 -20.606 1.00 93.62 120 GLN A C 1
ATOM 980 O O . GLN A 1 120 ? 2.637 -7.701 -21.690 1.00 93.62 120 GLN A O 1
ATOM 985 N N . MET A 1 121 ? 0.727 -7.870 -20.523 1.00 93.44 121 MET A N 1
ATOM 986 C CA . MET A 1 121 ? -0.140 -7.771 -21.698 1.00 93.44 121 MET A CA 1
ATOM 987 C C . MET A 1 121 ? -0.098 -6.378 -22.328 1.00 93.44 121 MET A C 1
ATOM 989 O O . MET A 1 121 ? 0.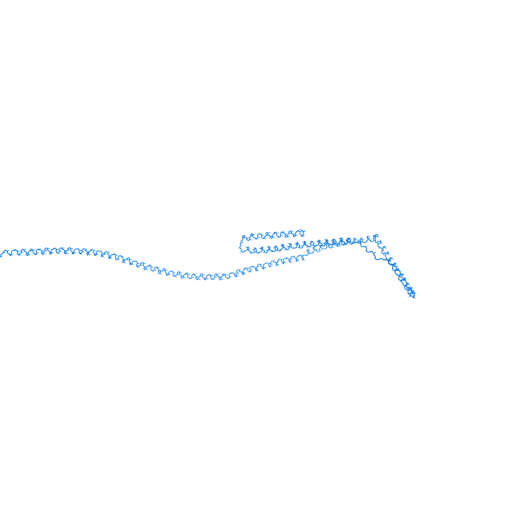010 -6.289 -23.549 1.00 93.44 121 MET A O 1
ATOM 993 N N . GLU A 1 122 ? -0.117 -5.311 -21.526 1.00 93.69 122 GLU A N 1
ATOM 994 C CA . GLU A 1 122 ? -0.033 -3.939 -22.039 1.00 93.69 122 GLU A CA 1
ATOM 995 C C . GLU A 1 122 ? 1.316 -3.689 -22.723 1.00 93.69 122 GLU A C 1
ATOM 997 O O . GLU A 1 122 ? 1.357 -3.167 -23.837 1.00 93.69 122 GLU A O 1
ATOM 1002 N N . LYS A 1 123 ? 2.415 -4.181 -22.133 1.00 94.38 123 LYS A N 1
ATOM 1003 C CA . LYS A 1 123 ? 3.734 -4.147 -22.778 1.00 94.38 123 LYS A CA 1
ATOM 1004 C C . LYS A 1 123 ? 3.721 -4.873 -24.125 1.00 94.38 123 LYS A C 1
ATOM 1006 O O . LYS A 1 123 ? 4.104 -4.293 -25.132 1.00 94.38 123 LYS A O 1
ATOM 1011 N N . ARG A 1 124 ? 3.198 -6.105 -24.178 1.00 94.00 124 ARG A N 1
ATOM 1012 C CA . ARG A 1 124 ? 3.083 -6.870 -25.436 1.00 94.00 124 ARG A CA 1
ATOM 1013 C C . ARG A 1 124 ? 2.246 -6.146 -26.491 1.00 94.00 124 ARG A C 1
ATOM 1015 O O . ARG A 1 124 ? 2.533 -6.276 -27.677 1.00 94.00 124 ARG A O 1
ATOM 1022 N N . LYS A 1 125 ? 1.194 -5.434 -26.083 1.00 95.44 125 LYS A N 1
ATOM 1023 C CA . LYS A 1 125 ? 0.362 -4.631 -26.986 1.00 95.44 125 LYS A CA 1
ATOM 1024 C C . LYS A 1 125 ? 1.149 -3.441 -27.541 1.00 95.44 125 LYS A C 1
ATOM 1026 O O . LYS A 1 125 ? 1.113 -3.228 -28.748 1.00 95.44 125 LYS A O 1
ATOM 1031 N N . SER A 1 126 ? 1.897 -2.738 -26.690 1.00 93.88 126 SER A N 1
ATOM 1032 C CA . SER A 1 126 ? 2.797 -1.653 -27.099 1.00 93.88 126 SER A CA 1
ATOM 1033 C C . SER A 1 126 ? 3.884 -2.142 -28.061 1.00 93.88 126 SER A C 1
ATOM 1035 O O . SER A 1 126 ? 4.079 -1.539 -29.111 1.00 93.88 126 SER A O 1
ATOM 1037 N N . ASP A 1 127 ? 4.536 -3.268 -27.755 1.00 95.06 127 ASP A N 1
ATOM 1038 C CA . ASP A 1 127 ? 5.581 -3.856 -28.603 1.00 95.06 127 ASP A CA 1
ATOM 1039 C C . ASP A 1 127 ? 5.023 -4.216 -29.994 1.00 95.06 127 ASP A C 1
ATOM 1041 O O . ASP A 1 127 ? 5.626 -3.910 -31.020 1.00 95.06 127 ASP A O 1
ATOM 1045 N N . ARG A 1 128 ? 3.824 -4.817 -30.046 1.00 95.56 128 ARG A N 1
ATOM 1046 C CA . ARG A 1 128 ? 3.138 -5.127 -31.313 1.00 95.56 128 ARG A CA 1
ATOM 1047 C C . ARG A 1 128 ? 2.787 -3.877 -32.114 1.00 95.56 128 ARG A C 1
ATOM 1049 O O . ARG A 1 128 ? 2.886 -3.917 -33.336 1.00 95.56 128 ARG A O 1
ATOM 1056 N N . GLN A 1 129 ? 2.370 -2.802 -31.446 1.00 95.56 129 GLN A N 1
ATOM 1057 C CA . GLN A 1 129 ? 2.058 -1.539 -32.111 1.00 95.56 129 GLN A CA 1
ATOM 1058 C C . GLN A 1 129 ? 3.318 -0.909 -32.716 1.00 95.56 129 GLN A C 1
ATOM 1060 O O . GLN A 1 129 ? 3.285 -0.520 -33.876 1.00 95.56 129 G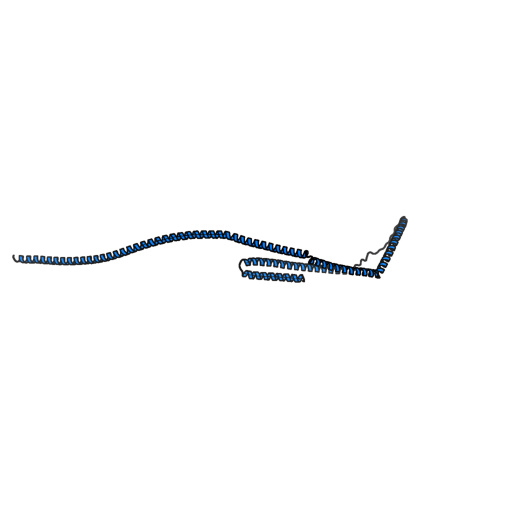LN A O 1
ATOM 1065 N N . SER A 1 130 ? 4.437 -0.905 -31.981 1.00 95.19 130 SER A N 1
ATOM 1066 C CA . SER A 1 130 ? 5.731 -0.420 -32.488 1.00 95.19 130 SER A CA 1
ATOM 1067 C C . SER A 1 130 ? 6.143 -1.151 -33.764 1.00 95.19 130 SER A C 1
ATOM 1069 O O . SER A 1 130 ? 6.448 -0.519 -34.769 1.00 95.19 130 SER A O 1
ATOM 1071 N N . ILE A 1 131 ? 6.065 -2.487 -33.757 1.00 95.44 131 ILE A N 1
ATOM 1072 C CA . ILE A 1 131 ? 6.390 -3.310 -34.932 1.00 95.44 131 ILE A CA 1
ATOM 1073 C C . ILE A 1 131 ? 5.453 -2.993 -36.106 1.00 95.44 131 ILE A C 1
ATOM 1075 O O . ILE A 1 131 ? 5.889 -2.934 -37.253 1.00 95.44 131 ILE A O 1
ATOM 1079 N N . TYR A 1 132 ? 4.158 -2.799 -35.844 1.00 96.12 132 TYR A N 1
ATOM 1080 C CA . TYR A 1 132 ? 3.201 -2.444 -36.891 1.00 96.12 132 TYR A CA 1
ATO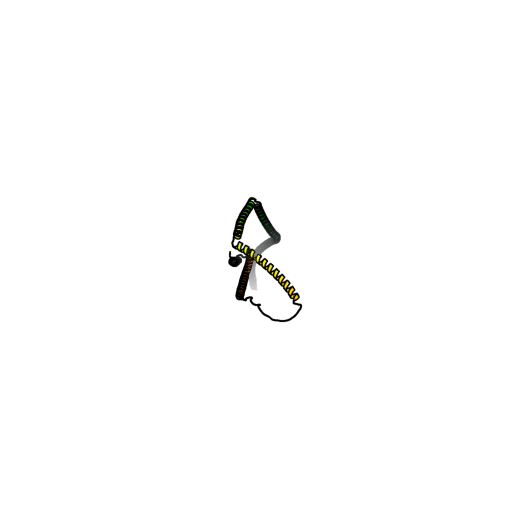M 1081 C C . TYR A 1 132 ? 3.517 -1.079 -37.518 1.00 96.12 132 TYR A C 1
ATOM 1083 O O . TYR A 1 132 ? 3.480 -0.946 -38.740 1.00 96.12 132 TYR A O 1
ATOM 1091 N N . ASP A 1 133 ? 3.859 -0.084 -36.700 1.00 94.62 133 ASP A N 1
ATOM 1092 C CA . ASP A 1 133 ? 4.202 1.259 -37.171 1.00 94.62 133 ASP A CA 1
ATOM 1093 C C . ASP A 1 133 ? 5.533 1.273 -37.941 1.00 94.62 133 ASP A C 1
ATOM 1095 O O . ASP A 1 133 ? 5.632 1.933 -38.978 1.00 94.62 133 ASP A O 1
ATOM 1099 N N . GLU A 1 134 ? 6.525 0.493 -37.500 1.00 95.00 134 GLU A N 1
ATOM 1100 C CA . GLU A 1 134 ? 7.777 0.265 -38.232 1.00 95.00 134 GLU A CA 1
ATOM 1101 C C . GLU A 1 134 ? 7.519 -0.365 -39.603 1.00 95.00 134 GLU A C 1
ATOM 1103 O O . GLU A 1 134 ? 7.961 0.176 -40.617 1.00 95.00 134 GLU A O 1
ATOM 1108 N N . ASN A 1 135 ? 6.746 -1.453 -39.657 1.00 94.44 135 ASN A N 1
ATOM 1109 C CA . ASN A 1 135 ? 6.405 -2.115 -40.918 1.00 94.44 135 ASN A CA 1
ATOM 1110 C C . ASN A 1 135 ? 5.648 -1.176 -41.859 1.00 94.44 135 ASN A C 1
ATOM 1112 O O . ASN A 1 135 ? 5.983 -1.080 -43.034 1.00 94.44 135 ASN A O 1
ATOM 1116 N N . ARG A 1 136 ? 4.687 -0.409 -41.338 1.00 95.25 136 ARG A N 1
ATOM 1117 C CA . ARG A 1 136 ? 3.949 0.582 -42.126 1.00 95.25 136 ARG A CA 1
ATOM 1118 C C . ARG A 1 136 ? 4.867 1.670 -42.686 1.00 95.25 136 ARG A C 1
ATOM 1120 O O . ARG A 1 136 ? 4.680 2.107 -43.818 1.00 95.25 136 ARG A O 1
ATOM 1127 N N . SER A 1 137 ? 5.843 2.126 -41.902 1.00 94.06 137 SER A N 1
ATOM 1128 C CA . SER A 1 137 ? 6.851 3.091 -42.353 1.00 94.06 137 SER A CA 1
ATOM 1129 C C . SER A 1 137 ? 7.709 2.517 -43.485 1.00 94.06 137 SER A C 1
ATOM 1131 O O . SER A 1 137 ? 7.940 3.195 -44.488 1.00 94.06 137 SER A O 1
ATOM 1133 N N . ILE A 1 138 ? 8.126 1.252 -43.354 1.00 93.69 138 ILE A N 1
ATOM 1134 C CA . ILE A 1 138 ? 8.870 0.524 -44.388 1.00 93.69 138 ILE A CA 1
ATOM 1135 C C . ILE A 1 138 ? 8.034 0.400 -45.665 1.00 93.69 138 ILE A C 1
ATOM 1137 O O . ILE A 1 138 ? 8.533 0.735 -46.736 1.00 93.69 138 ILE A O 1
ATOM 1141 N N . ASP A 1 139 ? 6.766 0.002 -45.563 1.00 93.94 139 ASP A N 1
ATOM 1142 C CA . ASP A 1 139 ? 5.871 -0.125 -46.718 1.00 93.94 139 ASP A CA 1
ATOM 1143 C C . ASP A 1 139 ? 5.721 1.212 -47.457 1.00 93.94 139 ASP A C 1
ATOM 1145 O O . ASP A 1 139 ? 5.905 1.272 -48.672 1.00 93.94 139 ASP A O 1
ATOM 1149 N N . PHE A 1 140 ? 5.501 2.315 -46.731 1.00 92.62 140 PHE A N 1
ATOM 1150 C CA . PHE A 1 140 ? 5.453 3.654 -47.330 1.00 92.62 140 PHE A CA 1
ATOM 1151 C C . PHE A 1 140 ? 6.764 4.058 -48.009 1.00 92.62 140 PHE A C 1
ATOM 1153 O O . PHE A 1 140 ? 6.750 4.759 -49.025 1.00 92.62 140 PHE A O 1
ATOM 1160 N N . GLN A 1 141 ? 7.905 3.675 -47.435 1.00 93.50 141 GLN A N 1
ATOM 1161 C CA . GLN A 1 141 ? 9.208 3.947 -48.029 1.00 93.50 141 GLN A CA 1
ATOM 1162 C C . GLN A 1 141 ? 9.383 3.158 -49.329 1.00 93.50 141 GLN A C 1
ATOM 1164 O O . GLN A 1 141 ? 9.761 3.742 -50.341 1.00 93.50 141 GLN A O 1
ATOM 1169 N N . ILE A 1 142 ? 9.037 1.869 -49.324 1.00 93.00 142 ILE A N 1
ATOM 1170 C CA . ILE A 1 142 ? 9.080 1.012 -50.511 1.00 93.00 142 ILE A CA 1
ATOM 1171 C C . ILE A 1 142 ? 8.152 1.559 -51.597 1.00 93.00 142 ILE A C 1
ATOM 1173 O O . ILE A 1 142 ? 8.580 1.693 -52.739 1.00 93.00 142 ILE A O 1
ATOM 1177 N N . GLU A 1 143 ? 6.912 1.923 -51.265 1.00 92.31 143 GLU A N 1
ATOM 1178 C CA . GLU A 1 143 ? 5.972 2.520 -52.221 1.00 92.31 143 GLU A CA 1
ATOM 1179 C C . GLU A 1 143 ? 6.525 3.808 -52.838 1.00 92.31 143 GLU A C 1
ATOM 1181 O O . GLU A 1 143 ? 6.415 4.015 -54.048 1.00 92.31 143 GLU A O 1
ATOM 1186 N N . ARG A 1 144 ? 7.166 4.663 -52.031 1.00 89.19 144 ARG A N 1
ATOM 1187 C CA . ARG A 1 144 ? 7.813 5.884 -52.523 1.00 89.19 144 ARG A CA 1
ATOM 1188 C C . ARG A 1 144 ? 8.986 5.570 -53.447 1.00 89.19 144 ARG A C 1
ATOM 1190 O O . ARG A 1 144 ? 9.095 6.171 -54.515 1.00 89.19 144 ARG A O 1
ATOM 1197 N N . ASP A 1 145 ? 9.854 4.645 -53.060 1.00 86.25 145 ASP A N 1
ATOM 1198 C CA . ASP A 1 145 ? 11.046 4.298 -53.831 1.00 86.25 145 ASP A CA 1
ATOM 1199 C C . ASP A 1 145 ? 10.656 3.613 -55.147 1.00 86.25 145 ASP A C 1
ATOM 1201 O O . ASP A 1 145 ? 11.141 3.983 -56.213 1.00 86.25 145 ASP A O 1
ATOM 1205 N N . VAL A 1 146 ? 9.678 2.705 -55.120 1.00 87.56 146 VAL A N 1
ATOM 1206 C CA . VAL A 1 146 ? 9.082 2.136 -56.335 1.00 87.56 146 VAL A CA 1
ATOM 1207 C C . VAL A 1 146 ? 8.437 3.231 -57.179 1.00 87.56 146 VAL A C 1
ATOM 1209 O O . VAL A 1 146 ? 8.671 3.267 -58.383 1.00 87.56 146 VAL A O 1
ATOM 1212 N N . GLY A 1 147 ? 7.682 4.156 -56.584 1.00 84.69 147 GLY A N 1
ATOM 1213 C CA . GLY A 1 147 ? 7.078 5.286 -57.292 1.00 84.69 147 GLY A CA 1
ATOM 1214 C C . GLY A 1 147 ? 8.114 6.160 -58.001 1.00 84.69 147 GLY A C 1
ATOM 1215 O O . GLY A 1 147 ? 7.952 6.473 -59.173 1.00 84.69 147 GLY A O 1
ATOM 1216 N N . THR A 1 148 ? 9.222 6.491 -57.340 1.00 80.94 148 THR A N 1
ATOM 1217 C CA . THR A 1 148 ? 10.309 7.280 -57.949 1.00 80.94 148 THR A CA 1
ATOM 1218 C C . THR A 1 148 ? 11.072 6.517 -59.034 1.00 80.94 148 THR A C 1
ATOM 1220 O O . THR A 1 148 ? 11.425 7.116 -60.049 1.00 80.94 148 THR A O 1
ATOM 1223 N N . MET A 1 149 ? 11.296 5.210 -58.859 1.00 74.94 149 MET A N 1
ATOM 1224 C CA . MET A 1 149 ? 11.952 4.352 -59.854 1.00 74.94 149 MET A CA 1
ATOM 1225 C C . MET A 1 149 ? 11.056 3.998 -61.042 1.00 74.94 149 MET A C 1
ATOM 1227 O O . MET A 1 149 ? 11.568 3.668 -62.109 1.00 74.94 149 MET A O 1
ATOM 1231 N N . THR A 1 150 ? 9.737 4.002 -60.872 1.00 78.31 150 THR A N 1
ATOM 1232 C CA . THR A 1 150 ? 8.779 3.674 -61.938 1.00 78.31 150 THR A CA 1
ATOM 1233 C C . THR A 1 150 ? 8.159 4.904 -62.577 1.00 78.31 150 THR A C 1
ATOM 1235 O O . THR A 1 150 ? 7.603 4.770 -63.664 1.00 78.31 150 THR A O 1
ATOM 1238 N N . ASP A 1 151 ? 8.293 6.091 -61.973 1.00 77.56 151 ASP A N 1
ATOM 1239 C CA . ASP A 1 151 ? 7.866 7.343 -62.584 1.00 77.56 151 ASP A CA 1
ATOM 1240 C C . ASP A 1 151 ? 8.687 7.594 -63.858 1.00 77.56 151 ASP A C 1
ATOM 1242 O O . ASP A 1 151 ? 9.889 7.903 -63.795 1.00 77.56 151 ASP A O 1
ATOM 1246 N N . PRO A 1 152 ? 8.055 7.482 -65.039 1.00 70.00 152 PRO A N 1
ATOM 1247 C CA . PRO A 1 152 ? 8.746 7.708 -66.291 1.00 70.00 152 PRO A CA 1
ATOM 1248 C C . PRO A 1 152 ? 9.289 9.136 -66.355 1.00 70.00 152 PRO A C 1
ATOM 1250 O O . PRO A 1 152 ? 10.344 9.336 -66.941 1.00 70.00 152 PRO A O 1
ATOM 1253 N N . THR A 1 153 ? 8.646 10.115 -65.712 1.00 74.56 153 THR A N 1
ATOM 1254 C CA . THR A 1 153 ? 9.059 11.526 -65.723 1.00 74.56 153 THR A CA 1
ATOM 1255 C C . THR A 1 153 ? 10.407 11.727 -65.030 1.00 74.56 153 THR A C 1
ATOM 1257 O O . THR A 1 153 ? 11.310 12.340 -65.606 1.00 74.56 153 THR A O 1
ATOM 1260 N N . SER A 1 154 ? 10.568 11.164 -63.828 1.00 68.50 154 SER A N 1
ATOM 1261 C CA . SER A 1 154 ? 11.819 11.169 -63.058 1.00 68.50 154 SER A CA 1
ATOM 1262 C C . SER A 1 154 ? 12.966 10.494 -63.823 1.00 68.50 154 SER A C 1
ATOM 1264 O O . SER A 1 154 ? 14.033 11.088 -64.022 1.00 68.50 154 SER A O 1
ATOM 1266 N N . ASN A 1 155 ? 12.723 9.293 -64.357 1.00 69.62 155 ASN A N 1
ATOM 1267 C CA . ASN A 1 155 ? 13.729 8.547 -65.117 1.00 69.62 155 ASN A CA 1
ATOM 1268 C C . ASN A 1 155 ? 14.090 9.223 -66.445 1.00 69.62 155 ASN A C 1
ATOM 1270 O O . ASN A 1 155 ? 15.265 9.295 -66.809 1.00 69.62 155 ASN A O 1
ATOM 1274 N N . LEU A 1 156 ? 13.104 9.763 -67.169 1.00 69.50 156 LEU A N 1
ATOM 1275 C CA . LEU A 1 156 ? 13.337 10.529 -68.394 1.00 69.50 156 LEU A CA 1
ATOM 1276 C C . LEU A 1 156 ? 14.184 11.770 -68.110 1.00 69.50 156 LEU A C 1
ATOM 1278 O O . LEU A 1 156 ? 15.076 12.070 -68.902 1.00 69.50 156 LEU A O 1
ATOM 1282 N N . CYS A 1 157 ? 13.957 12.457 -66.988 1.00 71.75 157 CYS A N 1
ATOM 1283 C CA . CYS A 1 157 ? 14.750 13.616 -66.585 1.00 71.75 157 CYS A CA 1
ATOM 1284 C C . CYS A 1 157 ? 16.224 13.239 -66.351 1.00 71.75 157 CYS A C 1
ATOM 1286 O O . CYS A 1 157 ? 17.111 13.836 -66.963 1.00 71.75 157 CYS A O 1
ATOM 1288 N N . GLN A 1 158 ? 16.493 12.179 -65.576 1.00 78.06 158 GLN A N 1
ATOM 1289 C CA . GLN A 1 158 ? 17.861 11.687 -65.353 1.00 78.06 158 GLN A CA 1
ATOM 1290 C C . GLN A 1 158 ? 18.532 11.204 -66.648 1.00 78.06 158 GLN A C 1
ATOM 1292 O O . GLN A 1 158 ? 19.689 11.528 -66.916 1.00 78.06 158 GLN A O 1
ATOM 1297 N N . CYS A 1 159 ? 17.812 10.470 -67.501 1.00 79.31 159 CYS A N 1
ATOM 1298 C CA . CYS A 1 159 ? 18.334 10.038 -68.798 1.00 79.31 159 CYS A CA 1
ATOM 1299 C C . CYS A 1 159 ? 18.626 11.212 -69.742 1.00 79.31 159 CYS A C 1
ATOM 1301 O O . CYS A 1 159 ? 19.575 11.139 -70.525 1.00 79.31 159 CYS A O 1
ATOM 1303 N N . ASN A 1 160 ? 17.820 12.275 -69.702 1.00 81.25 160 ASN A N 1
ATOM 1304 C CA . ASN A 1 160 ? 18.032 13.473 -70.511 1.00 81.25 160 ASN A CA 1
ATOM 1305 C C . ASN A 1 160 ? 19.266 14.251 -70.037 1.00 81.25 160 ASN A C 1
ATOM 1307 O O . ASN A 1 160 ? 20.070 14.652 -70.877 1.00 81.25 160 ASN A O 1
ATOM 1311 N N . GLU A 1 161 ? 19.458 14.386 -68.723 1.00 85.75 161 GLU A N 1
ATOM 1312 C CA . GLU A 1 161 ? 20.655 15.001 -68.138 1.00 85.75 161 GLU A CA 1
ATOM 1313 C C . GLU A 1 161 ? 21.923 14.223 -68.521 1.00 85.75 161 GLU A C 1
ATOM 1315 O O . GLU A 1 161 ? 22.872 14.790 -69.062 1.00 85.75 161 GLU A O 1
ATOM 1320 N N . LEU A 1 162 ? 21.917 12.893 -68.367 1.00 88.56 162 LEU A N 1
ATOM 1321 C CA . LEU A 1 162 ? 23.041 12.050 -68.790 1.00 88.56 162 LEU A CA 1
ATOM 1322 C C . LEU A 1 162 ? 23.303 12.141 -70.301 1.00 88.56 162 LEU A C 1
ATOM 1324 O O . LEU A 1 162 ? 24.457 12.181 -70.732 1.00 88.56 162 LEU A O 1
ATOM 1328 N N . ARG A 1 163 ? 22.251 12.214 -71.131 1.00 89.12 163 ARG A N 1
ATOM 1329 C CA . ARG A 1 163 ? 22.394 12.439 -72.580 1.00 89.12 163 ARG A CA 1
ATOM 1330 C C . ARG A 1 163 ? 23.033 13.791 -72.887 1.00 89.12 163 ARG A C 1
ATOM 1332 O O . ARG A 1 163 ? 23.883 13.856 -73.775 1.00 89.12 163 ARG A O 1
ATOM 1339 N N . TYR A 1 164 ? 22.651 14.842 -72.166 1.00 90.06 164 TYR A N 1
ATOM 1340 C CA . TYR A 1 164 ? 23.241 16.169 -72.311 1.00 90.06 164 TYR A CA 1
ATOM 1341 C C . TYR A 1 164 ? 24.731 16.159 -71.943 1.00 90.06 164 TYR A C 1
ATOM 1343 O O . TYR A 1 164 ? 25.561 16.601 -72.740 1.00 90.06 164 TYR A O 1
ATOM 1351 N N . GLN A 1 165 ? 25.091 15.557 -70.805 1.00 92.56 165 GLN A N 1
ATOM 1352 C CA . GLN A 1 165 ? 26.486 15.403 -70.374 1.00 92.56 165 GLN A CA 1
ATOM 1353 C C . GLN A 1 165 ? 27.320 14.600 -71.383 1.00 92.56 165 GLN A C 1
ATOM 1355 O O . GLN A 1 165 ? 28.419 15.016 -71.756 1.00 92.56 165 GLN A O 1
ATOM 1360 N N . LEU A 1 166 ? 26.783 13.491 -71.904 1.00 92.25 166 LEU A N 1
ATOM 1361 C CA . LEU A 1 166 ? 27.426 12.724 -72.977 1.00 92.25 166 LEU A CA 1
ATOM 1362 C C . LEU A 1 166 ? 27.629 13.560 -74.248 1.00 92.25 166 LEU A C 1
ATOM 1364 O O . LEU A 1 166 ? 28.661 13.431 -74.905 1.00 92.25 166 LEU A O 1
ATOM 1368 N N . GLY A 1 167 ? 26.669 14.420 -74.598 1.00 92.12 167 GLY A N 1
ATOM 1369 C CA . GLY A 1 167 ? 26.792 15.361 -75.711 1.00 92.12 167 GLY A CA 1
ATOM 1370 C C . GLY A 1 167 ? 27.937 16.356 -75.509 1.00 92.12 167 GLY A C 1
ATOM 1371 O O . GLY A 1 167 ? 28.762 16.537 -76.406 1.00 92.12 167 GLY A O 1
ATOM 1372 N N . GLN A 1 168 ? 28.043 16.934 -74.310 1.00 92.50 168 GLN A N 1
ATOM 1373 C CA . GLN A 1 168 ? 29.131 17.848 -73.950 1.00 92.50 168 GLN A CA 1
ATOM 1374 C C . GLN A 1 168 ? 30.502 17.170 -74.050 1.00 92.50 168 GLN A C 1
ATOM 1376 O O . GLN A 1 168 ? 31.407 17.720 -74.683 1.00 92.50 168 GLN A O 1
ATOM 1381 N N . LEU A 1 169 ? 30.634 15.952 -73.512 1.00 92.69 169 LEU A N 1
ATOM 1382 C CA . LEU A 1 169 ? 31.869 15.163 -73.580 1.00 92.69 169 LEU A CA 1
ATOM 1383 C C . LEU A 1 169 ? 32.261 14.812 -75.021 1.00 92.69 169 LEU A C 1
ATOM 1385 O O . LEU A 1 169 ? 33.423 14.945 -75.401 1.00 92.69 169 LEU A O 1
ATOM 1389 N N . LYS A 1 170 ? 31.299 14.417 -75.863 1.00 93.19 170 LYS A N 1
ATOM 1390 C CA . LYS A 1 170 ? 31.554 14.149 -77.290 1.00 93.19 170 LYS A CA 1
ATOM 1391 C C . LYS A 1 170 ? 32.065 15.385 -78.028 1.00 93.19 170 LYS A C 1
ATOM 1393 O O . LYS A 1 170 ? 32.995 15.278 -78.832 1.00 93.19 170 LYS A O 1
ATOM 1398 N N . ASN A 1 171 ? 31.500 16.555 -77.738 1.00 92.50 171 ASN A N 1
ATOM 1399 C CA . ASN A 1 171 ? 31.969 17.814 -78.311 1.00 92.50 171 ASN A CA 1
ATOM 1400 C C . ASN A 1 171 ? 33.392 18.143 -77.845 1.00 92.50 171 ASN A C 1
ATOM 1402 O O . ASN A 1 171 ? 34.229 18.521 -78.664 1.00 92.50 171 ASN A O 1
ATOM 1406 N N . THR A 1 172 ? 33.704 17.938 -76.560 1.00 93.56 172 THR A N 1
ATOM 1407 C CA . THR A 1 172 ? 35.063 18.171 -76.039 1.00 93.56 172 THR A CA 1
ATOM 1408 C C . THR A 1 172 ? 36.079 17.238 -76.685 1.00 93.56 172 THR A C 1
ATOM 1410 O O . THR A 1 172 ? 37.131 17.702 -77.121 1.00 93.56 172 THR A O 1
ATOM 1413 N N . ILE A 1 173 ? 35.753 15.948 -76.818 1.00 92.62 173 ILE A N 1
ATOM 1414 C CA . ILE A 1 173 ? 36.592 14.974 -77.531 1.00 92.62 173 ILE A CA 1
ATOM 1415 C C . ILE A 1 173 ? 36.818 15.422 -78.976 1.00 92.62 173 ILE A C 1
ATOM 1417 O O . ILE A 1 173 ? 37.950 15.394 -79.449 1.00 92.62 173 ILE A O 1
ATOM 1421 N N . SER A 1 174 ? 35.771 15.878 -79.666 1.00 93.06 174 SER A N 1
ATOM 1422 C CA . SER A 1 174 ? 35.880 16.341 -81.055 1.00 93.06 174 SER A CA 1
ATOM 1423 C C . SER A 1 174 ? 36.819 17.545 -81.179 1.00 93.06 174 SER A C 1
ATOM 1425 O O . SER A 1 174 ? 37.707 17.549 -82.028 1.00 93.06 174 SER A O 1
ATOM 1427 N N . VAL A 1 175 ? 36.694 18.536 -80.290 1.00 93.25 175 VAL A N 1
ATOM 1428 C CA . VAL A 1 175 ? 37.597 19.700 -80.246 1.00 93.25 175 VAL A CA 1
ATOM 1429 C C . VAL A 1 175 ? 39.040 19.282 -79.961 1.00 93.25 175 VAL A C 1
ATOM 1431 O O . VAL A 1 175 ? 39.960 19.765 -80.619 1.00 93.25 175 VAL A O 1
ATOM 1434 N N . LEU A 1 176 ? 39.257 18.390 -78.991 1.00 92.06 176 LEU A N 1
ATOM 1435 C CA . LEU A 1 176 ? 40.593 17.884 -78.670 1.00 92.06 176 LEU A CA 1
ATOM 1436 C C . LEU A 1 176 ? 41.200 17.116 -79.845 1.00 92.06 176 LEU A C 1
ATOM 1438 O O . LEU A 1 176 ? 42.371 17.320 -80.149 1.00 92.06 176 LEU A O 1
ATOM 1442 N N . LYS A 1 177 ? 40.402 16.311 -80.551 1.00 93.12 177 LYS A N 1
ATOM 1443 C CA . LYS A 1 177 ? 40.836 15.592 -81.751 1.00 93.12 177 LYS A CA 1
ATOM 1444 C C . LYS A 1 177 ? 41.330 16.555 -82.833 1.00 93.12 177 LYS A C 1
ATOM 1446 O O . LYS A 1 177 ? 42.451 16.399 -83.301 1.00 93.12 177 LYS A O 1
ATOM 1451 N N . TYR A 1 178 ? 40.562 17.601 -83.149 1.00 91.12 178 TYR A N 1
ATOM 1452 C CA . TYR A 1 178 ? 40.997 18.623 -84.110 1.00 91.12 178 TYR A CA 1
ATOM 1453 C C . TYR A 1 178 ? 42.277 19.348 -83.673 1.00 91.12 178 TYR A C 1
ATOM 1455 O O . TYR A 1 178 ? 43.122 19.660 -84.509 1.00 91.12 178 TYR A O 1
ATOM 1463 N N . LYS A 1 179 ? 42.453 19.606 -82.369 1.00 91.38 179 LYS A N 1
ATOM 1464 C CA . LYS A 1 179 ? 43.691 20.204 -81.842 1.00 91.38 179 LYS A CA 1
ATOM 1465 C C . LYS A 1 179 ? 44.898 19.280 -81.999 1.00 91.38 179 LYS A C 1
ATOM 1467 O O . LYS A 1 179 ? 45.972 19.771 -82.330 1.00 91.38 179 LYS A O 1
ATOM 1472 N N . VAL A 1 180 ? 44.728 17.977 -81.769 1.00 89.81 180 VAL A N 1
ATOM 1473 C CA . VAL A 1 180 ? 45.791 16.981 -81.974 1.00 89.81 180 VAL A CA 1
ATOM 1474 C C . VAL A 1 180 ? 46.159 16.899 -83.451 1.00 89.81 180 VAL A C 1
ATOM 1476 O O . VAL A 1 180 ? 47.326 17.080 -83.772 1.00 89.81 180 VAL A O 1
ATOM 1479 N N . GLU A 1 181 ? 45.182 16.751 -84.349 1.00 89.81 181 GLU A N 1
ATOM 1480 C CA . GLU A 1 181 ? 45.425 16.704 -85.801 1.00 89.81 181 GLU A CA 1
ATOM 1481 C C . GLU A 1 181 ? 46.121 17.979 -86.313 1.00 89.81 181 GLU A C 1
ATOM 1483 O O . GLU A 1 181 ? 47.017 17.925 -87.156 1.00 89.81 181 GLU A O 1
ATOM 1488 N N . ALA A 1 182 ? 45.743 19.150 -85.789 1.00 86.69 182 ALA A N 1
ATOM 1489 C CA . ALA A 1 182 ? 46.430 20.403 -86.092 1.00 86.69 182 ALA A CA 1
ATOM 1490 C C . ALA A 1 182 ? 47.868 20.421 -85.543 1.00 86.69 182 ALA A C 1
ATOM 1492 O O . ALA A 1 182 ? 48.781 20.882 -86.225 1.00 86.69 182 ALA A O 1
ATOM 1493 N N . GLY A 1 183 ? 48.081 19.909 -84.327 1.00 83.56 183 GLY A N 1
ATOM 1494 C CA . GLY A 1 183 ? 49.404 19.756 -83.723 1.00 83.56 183 GLY A CA 1
ATOM 1495 C C . GLY A 1 183 ? 50.317 18.823 -84.519 1.00 83.56 183 GLY A C 1
ATOM 1496 O O . GLY A 1 183 ? 51.473 19.165 -84.744 1.00 83.56 183 GLY A O 1
ATOM 1497 N N . GLU A 1 184 ? 49.792 17.697 -85.003 1.00 83.88 184 GLU A N 1
ATOM 1498 C CA . GLU A 1 184 ? 50.514 16.745 -85.855 1.00 83.88 184 GLU A CA 1
ATOM 1499 C C . GLU A 1 184 ? 50.950 17.395 -87.171 1.00 83.88 184 GLU A C 1
ATOM 1501 O O . GLU A 1 184 ? 52.136 17.377 -87.492 1.00 83.88 184 GLU A O 1
ATOM 1506 N N . LYS A 1 185 ? 50.041 18.081 -87.876 1.00 79.50 185 LYS A N 1
ATOM 1507 C CA . LYS A 1 185 ? 50.386 18.821 -89.106 1.00 79.50 185 LYS A CA 1
ATOM 1508 C C . LYS A 1 185 ? 51.406 19.932 -88.864 1.00 79.50 185 LYS A C 1
ATOM 1510 O O . LYS A 1 185 ? 52.266 20.187 -89.706 1.00 79.50 185 LYS A O 1
ATOM 1515 N N . ASN A 1 186 ? 51.318 20.620 -87.728 1.00 80.12 186 ASN A N 1
ATOM 1516 C CA . ASN A 1 186 ? 52.300 21.638 -87.359 1.00 80.12 186 ASN A CA 1
ATOM 1517 C C . ASN A 1 186 ? 53.665 21.014 -87.045 1.00 80.12 186 ASN A C 1
ATOM 1519 O O . ASN A 1 186 ? 54.687 21.611 -87.372 1.00 80.12 186 ASN A O 1
ATOM 1523 N N . PHE A 1 187 ? 53.692 19.822 -86.444 1.00 76.81 187 PHE A N 1
ATOM 1524 C CA . PHE A 1 187 ? 54.921 19.081 -86.183 1.00 76.81 187 PHE A CA 1
ATOM 1525 C C . PHE A 1 187 ? 55.560 18.561 -87.474 1.00 76.81 187 PHE A C 1
ATOM 1527 O O . PHE A 1 187 ? 56.763 18.724 -87.640 1.00 76.81 187 PHE A O 1
ATOM 1534 N N . GLU A 1 188 ? 54.781 18.014 -88.411 1.00 77.50 188 GLU A N 1
ATOM 1535 C CA . GLU A 1 188 ? 55.271 17.577 -89.730 1.00 77.50 188 GLU A CA 1
ATOM 1536 C C . GLU A 1 188 ? 55.955 18.713 -90.506 1.00 77.50 188 GLU A C 1
ATOM 1538 O O . GLU A 1 188 ? 56.968 18.491 -91.166 1.00 77.50 188 GLU A O 1
ATOM 1543 N N . ASN A 1 189 ? 55.447 19.942 -90.374 1.00 75.44 189 ASN A N 1
ATOM 1544 C CA . ASN A 1 189 ? 56.020 21.136 -91.001 1.00 75.44 189 ASN A CA 1
ATOM 1545 C C . ASN A 1 189 ? 57.096 21.835 -90.145 1.00 75.44 189 ASN A C 1
ATOM 1547 O O . ASN A 1 189 ? 57.628 22.872 -90.548 1.00 75.44 189 ASN A O 1
ATOM 1551 N N . HIS A 1 190 ? 57.418 21.313 -88.959 1.00 75.06 190 HIS A N 1
ATOM 1552 C CA . HIS A 1 190 ? 58.387 21.927 -88.058 1.00 75.06 190 HIS A CA 1
ATOM 1553 C C . HIS A 1 190 ? 59.824 21.626 -88.527 1.00 75.06 190 HIS A C 1
ATOM 1555 O O . HIS A 1 190 ? 60.121 20.479 -88.864 1.00 75.06 190 HIS A O 1
ATOM 1561 N N . PRO A 1 191 ? 60.764 22.592 -88.485 1.00 70.94 191 PRO A N 1
ATOM 1562 C CA . PRO A 1 191 ? 62.153 22.378 -88.917 1.00 70.94 191 PRO A CA 1
ATOM 1563 C C . PRO A 1 191 ? 62.820 21.192 -88.208 1.00 70.94 191 PRO A C 1
ATOM 1565 O O . PRO A 1 191 ? 63.492 20.388 -88.844 1.00 70.94 191 PRO A O 1
ATOM 1568 N N . VAL A 1 192 ? 62.508 20.997 -86.923 1.00 74.50 192 VAL A N 1
ATOM 1569 C CA . VAL A 1 192 ? 63.000 19.852 -86.137 1.00 74.50 192 VAL A CA 1
ATOM 1570 C C . VAL A 1 192 ? 62.528 18.502 -86.694 1.00 74.50 192 VAL A C 1
ATOM 1572 O O . VAL A 1 192 ? 63.259 17.528 -86.568 1.00 74.50 192 VAL A O 1
ATOM 1575 N N . HIS A 1 193 ? 61.349 18.399 -87.323 1.00 80.69 193 HIS A N 1
ATOM 1576 C CA . HIS A 1 193 ? 60.912 17.143 -87.946 1.00 80.69 193 HIS A CA 1
ATOM 1577 C C . HIS A 1 193 ? 61.805 16.774 -89.133 1.00 80.69 193 HIS A C 1
ATOM 1579 O O . HIS A 1 193 ? 62.242 15.627 -89.237 1.00 80.69 193 HIS A O 1
ATOM 1585 N N . ASN A 1 194 ? 62.146 17.757 -89.969 1.00 76.31 194 ASN A N 1
ATOM 1586 C CA . ASN A 1 194 ? 63.117 17.578 -91.046 1.00 76.31 194 ASN A CA 1
ATOM 1587 C C . ASN A 1 194 ? 64.508 17.248 -90.501 1.00 76.31 194 ASN A C 1
ATOM 1589 O O . ASN A 1 194 ? 65.125 16.301 -90.984 1.00 76.31 194 ASN A O 1
ATOM 1593 N N . ASP A 1 195 ? 64.974 17.939 -89.459 1.00 78.38 195 ASP A N 1
ATOM 1594 C CA . ASP A 1 195 ? 66.260 17.631 -88.820 1.00 78.38 195 ASP A CA 1
ATOM 1595 C C . ASP A 1 195 ? 66.287 16.194 -88.277 1.00 78.38 195 ASP A C 1
ATOM 1597 O O . ASP A 1 195 ? 67.283 15.485 -88.410 1.00 78.38 195 ASP A O 1
ATOM 1601 N N . LEU A 1 196 ? 65.174 15.718 -87.714 1.00 80.88 196 LEU A N 1
ATOM 1602 C CA . LEU A 1 196 ? 65.043 14.367 -87.169 1.00 80.88 196 LEU A CA 1
ATOM 1603 C C . LEU A 1 196 ? 64.969 13.306 -88.278 1.00 80.88 196 LEU A C 1
ATOM 1605 O O . LEU A 1 196 ? 65.562 12.235 -88.131 1.00 80.88 196 LEU A O 1
ATOM 1609 N N . GLN A 1 197 ? 64.311 13.594 -89.407 1.00 83.25 197 GLN A N 1
ATOM 1610 C CA . GLN A 1 197 ? 64.375 12.739 -90.598 1.00 83.25 197 GLN A CA 1
ATOM 1611 C C . GLN A 1 197 ? 65.794 12.680 -91.177 1.00 83.25 197 GLN A C 1
ATOM 1613 O O . GLN A 1 197 ? 66.283 11.589 -91.478 1.00 83.25 197 GLN A O 1
ATOM 1618 N N . MET A 1 198 ? 66.481 13.820 -91.267 1.00 79.88 198 MET A N 1
ATOM 1619 C CA . MET A 1 198 ? 67.869 13.897 -91.727 1.00 79.88 198 MET A CA 1
ATOM 1620 C C . MET A 1 198 ? 68.806 13.114 -90.804 1.00 79.88 198 MET A C 1
ATOM 1622 O O . MET A 1 198 ? 69.583 12.291 -91.287 1.00 79.88 198 MET A O 1
ATOM 1626 N N . MET A 1 199 ? 68.667 13.269 -89.484 1.00 80.38 199 MET A N 1
ATOM 1627 C CA . MET A 1 199 ? 69.422 12.492 -88.498 1.00 80.38 199 MET A CA 1
ATOM 1628 C C . MET A 1 199 ? 69.135 10.989 -88.599 1.00 80.38 199 MET A C 1
ATOM 1630 O O . MET A 1 199 ? 70.072 10.198 -88.557 1.00 80.38 199 MET A O 1
ATOM 1634 N N . LYS A 1 200 ? 67.877 10.561 -88.788 1.00 83.12 200 LYS A N 1
ATOM 1635 C CA . LYS A 1 200 ? 67.547 9.138 -89.019 1.00 83.12 200 LYS A CA 1
ATOM 1636 C C . LYS A 1 200 ? 68.239 8.579 -90.262 1.00 83.12 200 LYS A C 1
ATOM 1638 O O . LYS A 1 200 ? 68.737 7.451 -90.246 1.00 83.12 200 LYS A O 1
ATOM 1643 N N . LEU A 1 201 ? 68.276 9.363 -91.335 1.00 86.88 201 LEU A N 1
ATOM 1644 C CA . LEU A 1 201 ? 68.915 8.988 -92.593 1.00 86.88 201 LEU A CA 1
ATOM 1645 C C . LEU A 1 201 ? 70.441 8.904 -92.425 1.00 86.88 201 LEU A C 1
ATOM 1647 O O . LEU A 1 201 ? 71.082 7.990 -92.943 1.00 86.88 201 LEU A O 1
ATOM 1651 N N . GLU A 1 202 ? 71.022 9.809 -91.642 1.00 83.19 202 GLU A N 1
ATOM 1652 C CA . GLU A 1 202 ? 72.444 9.811 -91.307 1.00 83.19 202 GLU A CA 1
ATOM 1653 C C . GLU A 1 202 ? 72.841 8.651 -90.383 1.00 83.19 202 GLU A C 1
ATOM 1655 O O . GLU A 1 202 ? 73.856 7.998 -90.628 1.00 83.19 202 GLU A O 1
ATOM 1660 N N . VAL A 1 203 ? 72.011 8.316 -89.390 1.00 82.69 203 VAL A N 1
ATOM 1661 C CA . VAL A 1 203 ? 72.173 7.107 -88.567 1.00 82.69 203 VAL A CA 1
ATOM 1662 C C . VAL A 1 203 ? 72.117 5.857 -89.444 1.00 82.69 203 VAL A C 1
ATOM 1664 O O . VAL A 1 203 ? 73.042 5.055 -89.383 1.00 82.69 203 VAL A O 1
ATOM 1667 N N . SER A 1 204 ? 71.132 5.741 -90.343 1.00 86.81 204 SER A N 1
ATOM 1668 C CA . SER A 1 204 ? 71.029 4.598 -91.270 1.00 86.81 204 SER A CA 1
ATOM 1669 C C . SER A 1 204 ? 72.269 4.465 -92.167 1.00 86.81 204 SER A C 1
ATOM 1671 O O . SER A 1 204 ? 72.771 3.363 -92.397 1.00 86.81 204 SER A O 1
ATOM 1673 N N . LYS A 1 205 ? 72.824 5.588 -92.650 1.00 85.62 205 LYS A N 1
ATOM 1674 C CA . LYS A 1 205 ? 74.093 5.599 -93.402 1.00 85.62 205 LYS A CA 1
ATOM 1675 C C . LYS A 1 205 ? 75.265 5.113 -92.550 1.00 85.62 205 LYS A C 1
ATOM 1677 O O . LYS A 1 205 ? 76.082 4.331 -93.036 1.00 85.62 205 LYS A O 1
ATOM 1682 N N . LYS A 1 206 ? 75.363 5.566 -91.296 1.00 84.38 206 LYS A N 1
ATOM 1683 C CA . LYS A 1 206 ? 76.426 5.136 -90.376 1.00 84.38 206 LYS A CA 1
ATOM 1684 C C . LYS A 1 206 ? 76.290 3.668 -89.983 1.00 84.38 206 LYS A C 1
ATOM 1686 O O . LYS A 1 206 ? 77.307 2.991 -89.908 1.00 84.38 206 LYS A O 1
ATOM 1691 N N . GLU A 1 207 ? 75.076 3.156 -89.801 1.00 86.25 207 GLU A N 1
ATOM 1692 C CA . GLU A 1 207 ? 74.817 1.732 -89.557 1.00 86.25 207 GLU A CA 1
ATOM 1693 C C . GLU A 1 207 ? 75.249 0.866 -90.745 1.00 86.25 207 GLU A C 1
ATOM 1695 O O . GLU A 1 207 ? 75.914 -0.154 -90.556 1.00 86.25 207 GLU A O 1
ATOM 1700 N N . LEU A 1 208 ? 74.960 1.299 -91.977 1.00 89.44 208 LEU A N 1
ATOM 1701 C CA . LEU A 1 208 ? 75.421 0.611 -93.184 1.00 89.44 208 LEU A CA 1
ATOM 1702 C C . LEU A 1 208 ? 76.957 0.625 -93.291 1.00 89.44 208 LEU A C 1
ATOM 1704 O O . LEU A 1 208 ? 77.576 -0.405 -93.571 1.00 89.44 208 LEU A O 1
ATOM 1708 N N . ALA A 1 209 ? 77.585 1.776 -93.034 1.00 82.25 209 ALA A N 1
ATOM 1709 C CA . ALA A 1 209 ? 79.041 1.908 -93.019 1.00 82.25 209 ALA A CA 1
ATOM 1710 C C . ALA A 1 209 ? 79.686 1.021 -91.942 1.00 82.25 209 ALA A C 1
ATOM 1712 O O . ALA A 1 209 ? 80.669 0.337 -92.218 1.00 82.25 209 ALA A O 1
ATOM 1713 N N . LEU A 1 210 ? 79.097 0.970 -90.743 1.00 84.62 210 LEU A N 1
ATOM 1714 C CA . LEU A 1 210 ? 79.521 0.088 -89.658 1.00 84.62 210 LEU A CA 1
ATOM 1715 C C . LEU A 1 210 ? 79.398 -1.386 -90.062 1.00 84.62 210 LEU A C 1
ATOM 1717 O O . LEU A 1 210 ? 80.332 -2.152 -89.852 1.00 84.62 210 LEU A O 1
ATOM 1721 N N . SER A 1 211 ? 78.280 -1.779 -90.678 1.00 86.00 211 SER A N 1
ATOM 1722 C CA . SER A 1 211 ? 78.068 -3.143 -91.178 1.00 86.00 211 SER A CA 1
ATOM 1723 C C . SER A 1 211 ? 79.126 -3.534 -92.218 1.00 86.00 211 SER A C 1
ATOM 1725 O O . SER A 1 211 ? 79.696 -4.626 -92.160 1.00 86.00 211 SER A O 1
ATOM 1727 N N . THR A 1 212 ? 79.465 -2.604 -93.115 1.00 83.94 212 THR A N 1
ATOM 1728 C CA . THR A 1 212 ? 80.489 -2.793 -94.152 1.00 83.94 212 THR A CA 1
ATOM 1729 C C . THR A 1 212 ? 81.879 -2.929 -93.527 1.00 83.94 212 THR A C 1
ATOM 1731 O O . THR A 1 212 ? 82.595 -3.887 -93.810 1.00 83.94 212 THR A O 1
ATOM 1734 N N . ALA A 1 213 ? 82.228 -2.036 -92.597 1.00 78.06 213 ALA A N 1
ATOM 1735 C CA . ALA A 1 213 ? 83.488 -2.077 -91.862 1.00 78.06 213 ALA A CA 1
ATOM 1736 C C . ALA A 1 213 ? 83.628 -3.363 -91.030 1.00 78.06 213 ALA A C 1
ATOM 1738 O O . ALA A 1 213 ? 84.689 -3.980 -91.012 1.00 78.06 213 ALA A O 1
ATOM 1739 N N . GLN A 1 214 ? 82.550 -3.830 -90.393 1.00 82.69 214 GLN A N 1
ATOM 1740 C CA . GLN A 1 214 ? 82.533 -5.112 -89.685 1.00 82.69 214 GLN A CA 1
ATOM 1741 C C . GLN A 1 214 ? 82.745 -6.295 -90.638 1.00 82.69 214 GLN A C 1
ATOM 1743 O O . GLN A 1 214 ? 83.426 -7.257 -90.283 1.00 82.69 214 GLN A O 1
ATOM 1748 N N . GLN A 1 215 ? 82.188 -6.249 -91.849 1.00 82.75 215 GLN A N 1
ATOM 1749 C CA . GLN A 1 215 ? 82.405 -7.287 -92.857 1.00 82.75 215 GLN A CA 1
ATOM 1750 C C . GLN A 1 215 ? 83.856 -7.297 -93.363 1.00 82.75 215 GLN A C 1
ATOM 1752 O O . GLN A 1 215 ? 84.438 -8.368 -93.550 1.00 82.75 215 GLN A O 1
ATOM 1757 N N . GLU A 1 216 ? 84.457 -6.124 -93.563 1.00 80.44 216 GLU A N 1
ATOM 1758 C CA . GLU A 1 216 ? 85.871 -5.987 -93.923 1.00 80.44 216 GLU A CA 1
ATOM 1759 C C . GLU A 1 216 ? 86.802 -6.437 -92.802 1.00 80.44 216 GLU A C 1
ATOM 1761 O O . GLU A 1 216 ? 87.765 -7.150 -93.081 1.00 80.44 216 GLU A O 1
ATOM 1766 N N . LEU A 1 217 ? 86.477 -6.119 -91.546 1.00 79.25 217 LEU A N 1
ATOM 1767 C CA . LEU A 1 217 ? 87.201 -6.614 -90.381 1.00 79.25 217 LEU A CA 1
ATOM 1768 C C . LEU A 1 217 ? 87.176 -8.143 -90.348 1.00 79.25 217 LEU A C 1
ATOM 1770 O O . LEU A 1 217 ? 88.236 -8.750 -90.273 1.00 79.25 217 LEU A O 1
ATOM 1774 N N . ARG A 1 218 ? 86.011 -8.781 -90.535 1.00 79.50 218 ARG A N 1
ATOM 1775 C CA . ARG A 1 218 ? 85.924 -10.253 -90.618 1.00 79.50 218 ARG A CA 1
ATOM 1776 C C . ARG A 1 218 ? 86.745 -10.827 -91.776 1.00 79.50 218 ARG A C 1
ATOM 1778 O O . ARG A 1 218 ? 87.354 -11.883 -91.630 1.00 79.50 218 ARG A O 1
ATOM 1785 N N . ARG A 1 219 ? 86.793 -10.152 -92.933 1.00 75.81 219 ARG A N 1
ATOM 1786 C CA . ARG A 1 219 ? 87.672 -10.550 -94.055 1.00 75.81 219 ARG A CA 1
ATOM 1787 C C . ARG A 1 219 ? 89.152 -10.385 -93.702 1.00 75.81 219 ARG A C 1
ATOM 1789 O O . ARG A 1 219 ? 89.961 -11.220 -94.099 1.00 75.81 219 ARG A O 1
ATOM 1796 N N . GLY A 1 220 ? 89.503 -9.322 -92.985 1.00 74.62 220 GLY A N 1
ATOM 1797 C CA . GLY A 1 220 ? 90.846 -9.052 -92.480 1.00 74.62 220 GLY A CA 1
ATOM 1798 C C . GLY A 1 220 ? 91.287 -10.084 -91.447 1.00 74.62 220 GLY A C 1
ATOM 1799 O O . GLY A 1 220 ? 92.360 -10.655 -91.592 1.00 74.62 220 GLY A O 1
ATOM 1800 N N . GLU A 1 221 ? 90.437 -10.399 -90.473 1.00 77.25 221 GLU A N 1
ATOM 1801 C CA . GLU A 1 221 ? 90.639 -11.461 -89.486 1.00 77.25 221 GLU A CA 1
ATOM 1802 C C . GLU A 1 221 ? 90.762 -12.829 -90.156 1.00 77.25 221 GLU A C 1
ATOM 1804 O O . GLU A 1 221 ? 91.658 -13.589 -89.808 1.00 77.25 221 GLU A O 1
ATOM 1809 N N . ALA A 1 222 ? 89.945 -13.130 -91.171 1.00 71.31 222 ALA A N 1
ATOM 1810 C CA . ALA A 1 222 ? 90.075 -14.363 -91.945 1.00 71.31 222 ALA A CA 1
ATOM 1811 C C . ALA A 1 222 ? 91.431 -14.445 -92.668 1.00 71.31 222 ALA A C 1
ATOM 1813 O O . ALA A 1 222 ? 92.094 -15.478 -92.597 1.00 71.31 222 ALA A O 1
ATOM 1814 N N . LYS A 1 223 ? 91.886 -13.353 -93.302 1.00 73.94 223 LYS A N 1
ATOM 1815 C CA . LYS A 1 223 ? 93.218 -13.269 -93.930 1.00 73.94 223 LYS A CA 1
ATOM 1816 C C . LYS A 1 223 ? 94.349 -13.358 -92.907 1.00 73.94 223 LYS A C 1
ATOM 1818 O O . LYS A 1 223 ? 95.336 -14.042 -93.160 1.00 73.94 223 LYS A O 1
ATOM 1823 N N . TYR A 1 224 ? 94.211 -12.692 -91.761 1.00 71.44 224 TYR A N 1
ATOM 1824 C CA . TYR A 1 224 ? 95.179 -12.751 -90.671 1.00 71.44 224 TYR A CA 1
ATOM 1825 C C . TYR A 1 224 ? 95.252 -14.163 -90.104 1.00 71.44 224 TYR A C 1
ATOM 1827 O O . TYR A 1 224 ? 96.346 -14.674 -89.962 1.00 71.44 224 TYR A O 1
ATOM 1835 N N . LEU A 1 225 ? 94.129 -14.843 -89.867 1.00 68.88 225 LEU A N 1
ATOM 1836 C CA . LEU A 1 225 ? 94.108 -16.241 -89.434 1.00 68.88 225 LEU A CA 1
ATOM 1837 C C . LEU A 1 225 ? 94.742 -17.170 -90.478 1.00 68.88 225 LEU A C 1
ATOM 1839 O O . LEU A 1 225 ? 95.454 -18.092 -90.090 1.00 68.88 225 LEU A O 1
ATOM 1843 N N . GLN A 1 226 ? 94.569 -16.902 -91.777 1.00 63.41 226 GLN A N 1
ATOM 1844 C CA . GLN A 1 226 ? 95.224 -17.631 -92.876 1.00 63.41 226 GLN A CA 1
ATOM 1845 C C . GLN A 1 226 ? 96.753 -17.414 -92.907 1.00 63.41 226 GLN A C 1
ATOM 1847 O O . GLN A 1 226 ? 97.529 -18.356 -93.074 1.00 63.41 226 GLN A O 1
ATOM 1852 N N . LEU A 1 227 ? 97.205 -16.174 -92.694 1.00 62.88 227 LEU A N 1
ATOM 1853 C CA . LEU A 1 227 ? 98.624 -15.818 -92.574 1.00 62.88 227 LEU A CA 1
ATOM 1854 C C . LEU A 1 227 ? 99.234 -16.343 -91.270 1.00 62.88 227 LEU A C 1
ATOM 1856 O O . LEU A 1 227 ? 100.340 -16.869 -91.267 1.00 62.88 227 LEU A O 1
ATOM 1860 N N . TRP A 1 228 ? 98.501 -16.271 -90.166 1.00 57.81 228 TRP A N 1
ATOM 1861 C CA . TRP A 1 228 ? 98.926 -16.724 -88.847 1.00 57.81 228 TRP A CA 1
ATOM 1862 C C . TRP A 1 228 ? 99.029 -18.248 -88.791 1.00 57.81 228 TRP A C 1
ATOM 1864 O O . TRP A 1 228 ? 99.971 -18.766 -88.199 1.00 57.81 228 TRP A O 1
ATOM 1874 N N . SER A 1 229 ? 98.158 -18.979 -89.494 1.00 53.97 229 SER A N 1
ATOM 1875 C CA . SER A 1 229 ? 98.326 -20.427 -89.700 1.00 53.97 229 SER A CA 1
ATOM 1876 C C . SER A 1 229 ? 99.488 -20.779 -90.645 1.00 53.97 229 SER A C 1
ATOM 1878 O O . SER A 1 229 ? 100.053 -21.859 -90.505 1.00 53.97 229 SER A O 1
ATOM 1880 N N . SER A 1 230 ? 99.931 -19.856 -91.509 1.00 50.44 230 SER A N 1
ATOM 1881 C CA . SER A 1 230 ? 101.140 -20.018 -92.343 1.00 50.44 230 SER A CA 1
ATOM 1882 C C . SER A 1 230 ? 102.448 -19.647 -91.619 1.00 50.44 230 SER A C 1
ATOM 1884 O O . SER A 1 230 ? 103.507 -20.169 -91.953 1.00 50.44 230 SER A O 1
ATOM 1886 N N . VAL A 1 231 ? 102.398 -18.773 -90.608 1.00 53.34 231 VAL A N 1
ATOM 1887 C CA . VAL A 1 231 ? 103.579 -18.276 -89.868 1.00 53.34 231 VAL A CA 1
ATOM 1888 C C . VAL A 1 231 ? 103.833 -19.057 -88.566 1.00 53.34 231 VAL A C 1
ATOM 1890 O O . VAL A 1 231 ? 104.962 -19.111 -88.085 1.00 53.34 231 VAL A O 1
ATOM 1893 N N . ARG A 1 232 ? 102.848 -19.791 -88.026 1.00 42.38 232 ARG A N 1
ATOM 1894 C CA . ARG A 1 232 ? 103.027 -20.679 -86.853 1.00 42.38 232 ARG A CA 1
ATOM 1895 C C . ARG A 1 232 ? 103.624 -22.061 -87.181 1.00 42.38 232 ARG A C 1
ATOM 1897 O O . ARG A 1 232 ? 103.426 -23.008 -86.427 1.00 42.38 232 ARG A O 1
ATOM 1904 N N . GLY A 1 233 ? 104.371 -22.155 -88.283 1.00 42.62 233 GLY A N 1
ATOM 1905 C CA . GLY A 1 233 ? 105.270 -23.265 -88.616 1.00 42.62 233 GLY A CA 1
ATOM 1906 C C . GLY A 1 233 ? 106.721 -23.072 -88.147 1.00 42.62 233 GLY A C 1
ATOM 1907 O O . GLY A 1 233 ? 107.531 -23.973 -88.332 1.00 42.62 233 GLY A O 1
ATOM 1908 N N . GLY A 1 234 ? 107.087 -21.949 -87.516 1.00 32.12 234 GLY A N 1
ATOM 1909 C CA . GLY A 1 234 ? 108.450 -21.801 -87.001 1.00 32.12 234 GLY A CA 1
ATOM 1910 C C . GLY A 1 234 ? 108.671 -20.600 -86.092 1.00 32.12 234 GLY A C 1
ATOM 1911 O O . GLY A 1 234 ? 108.615 -19.481 -86.573 1.00 32.12 234 GLY A O 1
ATOM 1912 N N . ALA A 1 235 ? 109.022 -20.896 -84.828 1.00 30.97 235 ALA A N 1
ATOM 1913 C CA . ALA A 1 235 ? 109.840 -20.088 -83.902 1.00 30.97 235 ALA A CA 1
ATOM 1914 C C . ALA A 1 235 ? 109.339 -18.660 -83.559 1.00 30.97 235 ALA A C 1
ATOM 1916 O O . ALA A 1 235 ? 108.652 -18.005 -84.316 1.00 30.97 235 ALA A O 1
ATOM 1917 N N . SER A 1 236 ? 109.673 -18.008 -82.451 1.00 32.38 236 SER A N 1
ATOM 1918 C CA . SER A 1 236 ? 110.206 -18.316 -81.124 1.00 32.38 236 SER A CA 1
ATOM 1919 C C . SER A 1 236 ? 110.173 -16.964 -80.375 1.00 32.38 236 SER A C 1
ATOM 1921 O O . SER A 1 236 ? 110.396 -15.925 -80.985 1.00 32.38 236 SER A O 1
ATOM 1923 N N . LYS A 1 237 ? 109.872 -16.999 -79.072 1.00 32.59 237 LYS A N 1
ATOM 1924 C CA . LYS A 1 237 ? 110.181 -16.030 -77.989 1.00 32.59 237 LYS A CA 1
ATOM 1925 C C . LYS A 1 237 ? 110.783 -14.643 -78.326 1.00 32.59 237 LYS A C 1
ATOM 1927 O O . LYS A 1 237 ? 111.949 -14.594 -78.695 1.00 32.59 237 LYS A O 1
ATOM 1932 N N . CYS A 1 238 ? 110.089 -13.571 -77.905 1.00 30.00 238 CYS A N 1
ATOM 1933 C CA . CYS A 1 238 ? 110.505 -12.478 -76.974 1.00 30.00 238 CYS A CA 1
ATOM 1934 C C . CYS A 1 238 ? 109.454 -11.330 -77.043 1.00 30.00 238 CYS A C 1
ATOM 1936 O O . CYS A 1 238 ? 109.027 -10.978 -78.130 1.00 30.00 238 CYS A O 1
ATOM 1938 N N . HIS A 1 239 ? 108.728 -10.963 -75.976 1.00 29.45 239 HIS A N 1
ATOM 1939 C CA . HIS A 1 239 ? 109.008 -10.095 -74.808 1.00 29.45 239 HIS A CA 1
ATOM 1940 C C . HIS A 1 239 ? 108.823 -8.572 -75.040 1.00 29.45 239 HIS A C 1
ATOM 1942 O O . HIS A 1 239 ? 109.232 -8.061 -76.074 1.00 29.45 239 HIS A O 1
ATOM 1948 N N . VAL A 1 240 ? 108.305 -7.889 -73.994 1.00 32.31 240 VAL A N 1
ATOM 1949 C CA . VAL A 1 240 ? 108.034 -6.433 -73.798 1.00 32.31 240 VAL A CA 1
ATOM 1950 C C . VAL A 1 240 ? 106.714 -5.940 -74.432 1.00 32.31 240 VAL A C 1
ATOM 1952 O O . VAL A 1 240 ? 106.486 -6.172 -75.606 1.00 32.31 240 VAL A O 1
ATOM 1955 N N . GLY A 1 241 ? 105.755 -5.278 -73.771 1.00 31.25 241 GLY A N 1
ATOM 1956 C CA . GLY A 1 241 ? 105.664 -4.592 -72.475 1.00 31.25 241 GLY A CA 1
ATOM 1957 C C . GLY A 1 241 ? 104.908 -3.259 -72.676 1.00 31.25 241 GLY A C 1
ATOM 1958 O O . GLY A 1 241 ? 105.174 -2.613 -73.682 1.00 31.25 241 GLY A O 1
ATOM 1959 N N . THR A 1 242 ? 103.995 -2.896 -71.751 1.00 35.75 242 THR A N 1
ATOM 1960 C CA . THR A 1 242 ? 103.355 -1.576 -71.407 1.00 35.75 242 THR A CA 1
ATOM 1961 C C . THR A 1 242 ? 101.834 -1.742 -71.155 1.00 35.75 242 THR A C 1
ATOM 1963 O O . THR A 1 242 ? 101.152 -2.341 -71.977 1.00 35.75 242 THR A O 1
ATOM 1966 N N . GLN A 1 243 ? 101.281 -1.532 -69.938 1.00 30.86 243 GLN A N 1
ATOM 1967 C CA . GLN A 1 243 ? 100.904 -0.248 -69.274 1.00 30.86 243 GLN A CA 1
ATOM 1968 C C . GLN A 1 243 ? 100.048 0.626 -70.210 1.00 30.86 243 GLN A C 1
ATOM 1970 O O . GLN A 1 243 ? 100.461 0.815 -71.340 1.00 30.86 243 GLN A O 1
ATOM 1975 N N . SER A 1 244 ? 98.891 1.210 -69.904 1.00 32.94 244 SER A N 1
ATOM 1976 C CA . SER A 1 244 ? 98.059 1.558 -68.737 1.00 32.94 244 SER A CA 1
ATOM 1977 C C . SER A 1 244 ? 96.635 1.788 -69.333 1.00 32.94 244 SER A C 1
ATOM 1979 O O . SER A 1 244 ? 96.500 1.903 -70.544 1.00 32.94 244 SER A O 1
ATOM 1981 N N . ASP A 1 245 ? 95.482 1.685 -68.675 1.00 37.00 245 ASP A N 1
ATOM 1982 C CA . ASP A 1 245 ? 94.922 2.656 -67.739 1.00 37.00 245 ASP A CA 1
ATOM 1983 C C . ASP A 1 245 ? 93.562 2.129 -67.263 1.00 37.00 245 ASP A C 1
ATOM 1985 O O . ASP A 1 245 ? 92.590 2.037 -68.014 1.00 37.00 245 ASP A O 1
ATOM 1989 N N . ALA A 1 246 ? 93.495 1.788 -65.983 1.00 44.75 246 ALA A N 1
ATOM 1990 C CA . ALA A 1 246 ? 92.259 1.599 -65.251 1.00 44.75 246 ALA A CA 1
ATOM 1991 C C . ALA A 1 246 ? 92.263 2.650 -64.147 1.00 44.75 246 ALA A C 1
ATOM 1993 O O . ALA A 1 246 ? 92.776 2.385 -63.068 1.00 44.75 246 ALA A O 1
ATOM 1994 N N . GLN A 1 247 ? 91.767 3.852 -64.440 1.00 39.38 247 GLN A N 1
ATOM 1995 C CA . GLN A 1 247 ? 91.414 4.871 -63.450 1.00 39.38 247 GLN A CA 1
ATOM 1996 C C . GLN A 1 247 ? 90.762 6.059 -64.160 1.00 39.38 247 GLN A C 1
ATOM 1998 O O . GLN A 1 247 ? 91.421 6.765 -64.907 1.00 39.38 247 GLN A O 1
ATOM 2003 N N . HIS A 1 248 ? 89.456 6.236 -63.947 1.00 36.59 248 HIS A N 1
ATOM 2004 C CA . HIS A 1 248 ? 88.781 7.524 -63.724 1.00 36.59 248 HIS A CA 1
ATOM 2005 C C . HIS A 1 248 ? 87.258 7.318 -63.755 1.00 36.59 248 HIS A C 1
ATOM 2007 O O . HIS A 1 248 ? 86.554 7.771 -64.651 1.00 36.59 248 HIS A O 1
ATOM 2013 N N . LEU A 1 249 ? 86.721 6.657 -62.725 1.00 39.97 249 LEU A N 1
ATOM 2014 C CA . LEU A 1 249 ? 85.382 7.008 -62.256 1.00 39.97 249 LEU A CA 1
ATOM 2015 C C . LEU A 1 249 ? 85.589 8.061 -61.175 1.00 39.97 249 LEU A C 1
ATOM 2017 O O . LEU A 1 249 ? 85.969 7.759 -60.046 1.00 39.97 249 LEU A O 1
ATOM 2021 N N . GLY A 1 250 ? 85.461 9.318 -61.598 1.00 36.38 250 GLY A N 1
ATOM 2022 C CA . GLY A 1 250 ? 85.585 10.489 -60.749 1.00 36.38 250 GLY A CA 1
ATOM 2023 C C . GLY A 1 250 ? 84.629 10.405 -59.566 1.00 36.38 250 GLY A C 1
ATOM 2024 O O . GLY A 1 250 ? 83.414 10.519 -59.707 1.00 36.38 250 GLY A O 1
ATOM 2025 N N . PHE A 1 251 ? 85.211 10.242 -58.383 1.00 40.06 251 PHE A N 1
ATOM 2026 C CA . PHE A 1 251 ? 84.611 10.634 -57.121 1.00 40.06 251 PHE A CA 1
ATOM 2027 C C . PHE A 1 251 ? 84.491 12.166 -57.099 1.00 40.06 251 PHE A C 1
ATOM 2029 O O . PHE A 1 251 ? 85.382 12.858 -56.623 1.00 40.06 251 PHE A O 1
ATOM 2036 N N . SER A 1 252 ? 83.396 12.706 -57.632 1.00 49.31 252 SER A N 1
ATOM 2037 C CA . SER A 1 252 ? 83.007 14.116 -57.452 1.00 49.31 252 SER A CA 1
ATOM 2038 C C . SER A 1 252 ? 81.550 14.279 -57.003 1.00 49.31 252 SER A C 1
ATOM 2040 O O . SER A 1 252 ? 80.968 15.345 -57.151 1.00 49.31 252 SER A O 1
ATOM 2042 N N . ASN A 1 253 ? 80.960 13.237 -56.404 1.00 47.75 253 ASN A N 1
ATOM 2043 C CA . ASN A 1 253 ? 79.595 13.278 -55.858 1.00 47.75 253 ASN A CA 1
ATOM 2044 C C . ASN A 1 253 ? 79.490 12.828 -54.388 1.00 47.75 253 ASN A C 1
ATOM 2046 O O . ASN A 1 253 ? 78.399 12.500 -53.919 1.00 47.75 253 ASN A O 1
ATOM 2050 N N . LEU A 1 254 ? 80.604 12.814 -53.645 1.00 51.66 254 LEU A N 1
ATOM 2051 C CA . LEU A 1 254 ? 80.578 12.524 -52.204 1.00 51.66 254 LEU A CA 1
ATOM 2052 C C . LEU A 1 254 ? 79.772 13.584 -51.429 1.00 51.66 254 LEU A C 1
ATOM 2054 O O . LEU A 1 254 ? 78.953 13.205 -50.596 1.00 51.66 254 LEU A O 1
ATOM 2058 N N . ASP A 1 255 ? 79.875 14.866 -51.790 1.00 54.78 255 ASP A N 1
ATOM 2059 C CA . ASP A 1 255 ? 79.108 15.934 -51.127 1.00 54.78 255 ASP A CA 1
ATOM 2060 C C . ASP A 1 255 ? 77.607 15.890 -51.457 1.00 54.78 255 ASP A C 1
ATOM 2062 O O . ASP A 1 255 ? 76.772 15.947 -50.554 1.00 54.78 255 ASP A O 1
ATOM 2066 N N . SER A 1 256 ? 77.228 15.680 -52.723 1.00 59.09 256 SER A N 1
ATOM 2067 C CA . SER A 1 256 ? 75.812 15.557 -53.118 1.00 59.09 256 SER A CA 1
ATOM 2068 C C . SER A 1 256 ? 75.137 14.325 -52.497 1.00 59.09 256 SER A C 1
ATOM 2070 O O . SER A 1 256 ? 73.971 14.376 -52.104 1.00 59.09 256 SER A O 1
ATOM 2072 N N . GLY A 1 257 ? 75.875 13.218 -52.350 1.00 65.56 257 GLY A N 1
ATOM 2073 C CA . GLY A 1 257 ? 75.391 12.016 -51.669 1.00 65.56 257 GLY A CA 1
ATOM 2074 C C . GLY A 1 257 ? 75.216 12.202 -50.158 1.00 65.56 257 GLY A C 1
ATOM 2075 O O . GLY A 1 257 ? 74.282 11.642 -49.582 1.00 65.56 257 GLY A O 1
ATOM 2076 N N . MET A 1 258 ? 76.073 13.001 -49.513 1.00 72.50 258 MET A N 1
ATOM 2077 C CA . MET A 1 258 ? 75.945 13.336 -48.091 1.00 72.50 258 MET A CA 1
ATOM 2078 C C . MET A 1 258 ? 74.759 14.271 -47.822 1.00 72.50 258 MET A C 1
ATOM 2080 O O . MET A 1 258 ? 74.032 14.050 -46.854 1.00 72.50 258 MET A O 1
ATOM 2084 N N . VAL A 1 259 ? 74.495 15.243 -48.702 1.00 75.38 259 VAL A N 1
ATOM 2085 C CA . VAL A 1 259 ? 73.329 16.141 -48.588 1.00 75.38 259 VAL A CA 1
ATOM 2086 C C . VAL A 1 259 ? 72.010 15.378 -48.742 1.00 75.38 259 VAL A C 1
ATOM 2088 O O . VAL A 1 259 ? 71.103 15.557 -47.929 1.00 75.38 259 VAL A O 1
ATOM 2091 N N . LEU A 1 260 ? 71.904 14.470 -49.719 1.00 75.69 260 LEU A N 1
ATOM 2092 C CA . LEU A 1 260 ? 70.695 13.656 -49.905 1.00 75.69 260 LEU A CA 1
ATOM 2093 C C . LEU A 1 260 ? 70.443 12.696 -48.733 1.00 75.69 260 LEU A C 1
ATOM 2095 O O . LEU A 1 260 ? 69.295 12.507 -48.334 1.00 75.69 260 LEU A O 1
ATOM 2099 N N . ARG A 1 261 ? 71.498 12.120 -48.135 1.00 77.75 261 ARG A N 1
ATOM 2100 C CA . ARG A 1 261 ? 71.360 11.310 -46.911 1.00 77.75 261 ARG A CA 1
ATOM 2101 C C . ARG A 1 261 ? 70.910 12.151 -45.722 1.00 77.75 261 ARG A C 1
ATOM 2103 O O . ARG A 1 261 ? 69.999 11.734 -45.020 1.00 77.75 261 ARG A O 1
ATOM 2110 N N . ALA A 1 262 ? 71.463 13.351 -45.541 1.00 79.94 262 ALA A N 1
ATOM 2111 C CA . ALA A 1 262 ? 71.033 14.254 -44.475 1.00 79.94 262 ALA A CA 1
ATOM 2112 C C . ALA A 1 262 ? 69.552 14.656 -44.615 1.00 79.94 262 ALA A C 1
ATOM 2114 O O . ALA A 1 262 ? 68.823 14.645 -43.623 1.00 79.94 262 ALA A O 1
ATOM 2115 N N . GLN A 1 263 ? 69.086 14.934 -45.839 1.00 83.88 263 GLN A N 1
ATOM 2116 C CA . GLN A 1 263 ? 67.674 15.225 -46.127 1.00 83.88 263 GLN A CA 1
ATOM 2117 C C . GLN A 1 263 ? 66.760 14.014 -45.896 1.00 83.88 263 GLN A C 1
ATOM 2119 O O . GLN A 1 263 ? 65.644 14.170 -45.393 1.00 83.88 263 GLN A O 1
ATOM 2124 N N . LEU A 1 264 ? 67.223 12.806 -46.231 1.00 83.50 264 LEU A N 1
ATOM 2125 C CA . LEU A 1 264 ? 66.494 11.569 -45.954 1.00 83.50 264 LEU A CA 1
ATOM 2126 C C . LEU A 1 264 ? 66.386 11.320 -44.443 1.00 83.50 264 LEU A C 1
ATOM 2128 O O . LEU A 1 264 ? 65.288 11.070 -43.949 1.00 83.50 264 LEU A O 1
ATOM 2132 N N . ASP A 1 265 ? 67.484 11.469 -43.703 1.00 87.56 265 ASP A N 1
ATOM 2133 C CA . ASP A 1 265 ? 67.522 11.311 -42.245 1.00 87.56 265 ASP A CA 1
ATOM 2134 C C . ASP A 1 265 ? 66.672 12.372 -41.530 1.00 87.56 265 ASP A C 1
ATOM 2136 O O . ASP A 1 265 ? 66.066 12.111 -40.489 1.00 87.56 265 ASP A O 1
ATOM 2140 N N . GLU A 1 266 ? 66.627 13.598 -42.055 1.00 89.62 266 GLU A N 1
ATOM 2141 C CA . GLU A 1 266 ? 65.749 14.659 -41.559 1.00 89.62 266 GLU A CA 1
ATOM 2142 C C . GLU A 1 266 ? 64.274 14.354 -41.850 1.00 89.62 266 GLU A C 1
ATOM 2144 O O . GLU A 1 266 ? 63.433 14.473 -40.957 1.00 89.62 266 GLU A O 1
ATOM 2149 N N . SER A 1 267 ? 63.960 13.867 -43.052 1.00 86.75 267 SER A N 1
ATOM 2150 C CA . SER A 1 267 ? 62.604 13.448 -43.424 1.00 86.75 267 SER A CA 1
ATOM 2151 C C . SER A 1 267 ? 62.119 12.274 -42.570 1.00 86.75 267 SER A C 1
ATOM 2153 O O . SER A 1 267 ? 60.989 12.292 -42.086 1.00 86.75 267 SER A O 1
ATOM 2155 N N . GLN A 1 268 ? 62.983 11.294 -42.297 1.00 88.56 268 GLN A N 1
ATOM 2156 C CA . GLN A 1 268 ? 62.686 10.165 -41.410 1.00 88.56 268 GLN A CA 1
ATOM 2157 C C . GLN A 1 268 ? 62.487 10.611 -39.956 1.00 88.56 268 GLN A C 1
ATOM 2159 O O . GLN A 1 268 ? 61.553 10.156 -39.292 1.00 88.56 268 GLN A O 1
ATOM 2164 N N . ARG A 1 269 ? 63.305 11.548 -39.456 1.00 90.31 269 ARG A N 1
ATOM 2165 C CA . ARG A 1 269 ? 63.112 12.150 -38.124 1.00 90.31 269 ARG A CA 1
ATOM 2166 C C . ARG A 1 269 ? 61.797 12.922 -38.032 1.00 90.31 269 ARG A C 1
ATOM 2168 O O . ARG A 1 269 ? 61.108 12.821 -37.019 1.00 90.31 269 ARG A O 1
ATOM 2175 N N . ASN A 1 270 ? 61.429 13.664 -39.072 1.00 88.94 270 ASN A N 1
ATOM 2176 C CA . ASN A 1 270 ? 60.164 14.393 -39.119 1.00 88.94 270 ASN A CA 1
ATOM 2177 C C . ASN A 1 270 ? 58.962 13.445 -39.192 1.00 88.94 270 ASN A C 1
ATOM 2179 O O . ASN A 1 270 ? 58.003 13.652 -38.452 1.00 88.94 270 ASN A O 1
ATOM 2183 N N . LEU A 1 271 ? 59.042 12.373 -39.988 1.00 86.75 271 LEU A N 1
ATOM 2184 C CA . LEU A 1 271 ? 58.022 11.323 -40.033 1.00 86.75 271 LEU A CA 1
ATOM 2185 C C . LEU A 1 271 ? 57.829 10.683 -38.653 1.00 86.75 271 LEU A C 1
ATOM 2187 O O . LEU A 1 271 ? 56.702 10.583 -38.180 1.00 86.75 271 LEU A O 1
ATOM 2191 N N . LYS A 1 272 ? 58.924 10.336 -37.966 1.00 90.88 272 LYS A N 1
ATOM 2192 C CA . LYS A 1 272 ? 58.869 9.767 -36.614 1.00 90.88 272 LYS A CA 1
ATOM 2193 C C . LYS A 1 272 ? 58.224 10.726 -35.606 1.00 90.88 272 LYS A C 1
ATOM 2195 O O . LYS A 1 272 ? 57.359 10.312 -34.846 1.00 90.88 272 LYS A O 1
ATOM 2200 N N . ARG A 1 273 ? 58.568 12.020 -35.645 1.00 90.94 273 ARG A N 1
ATOM 2201 C CA . ARG A 1 273 ? 57.927 13.053 -34.803 1.00 90.94 273 ARG A CA 1
ATOM 2202 C C . ARG A 1 273 ? 56.434 13.211 -35.100 1.00 90.94 273 ARG A C 1
ATOM 2204 O O . ARG A 1 273 ? 55.657 13.476 -34.189 1.00 90.94 273 ARG A O 1
ATOM 2211 N N . LEU A 1 274 ? 56.032 13.106 -36.367 1.00 86.25 274 LEU A N 1
ATOM 2212 C CA . LEU A 1 274 ? 54.625 13.135 -36.778 1.00 86.25 274 LEU A CA 1
ATOM 2213 C C . LEU A 1 274 ? 53.872 11.904 -36.270 1.00 86.25 274 LEU A C 1
ATOM 2215 O O . LEU A 1 274 ? 52.764 12.048 -35.763 1.00 86.25 274 LEU A O 1
ATOM 2219 N N . GLN A 1 275 ? 54.497 10.730 -36.339 1.00 87.19 275 GLN A N 1
ATOM 2220 C CA . GLN A 1 275 ? 53.937 9.485 -35.827 1.00 87.19 275 GLN A CA 1
ATOM 2221 C C . GLN A 1 275 ? 53.778 9.522 -34.300 1.00 87.19 275 GLN A C 1
ATOM 2223 O O . GLN A 1 275 ? 52.690 9.275 -33.800 1.00 87.19 275 GLN A O 1
ATOM 2228 N N . GLU A 1 276 ? 54.792 9.982 -33.560 1.00 91.50 276 GLU A N 1
ATOM 2229 C CA . GLU A 1 276 ? 54.696 10.182 -32.105 1.00 91.50 276 GLU A CA 1
ATOM 2230 C C . GLU A 1 276 ? 53.602 11.200 -31.727 1.00 91.50 276 GLU A C 1
ATOM 2232 O O . GLU A 1 276 ? 52.888 11.019 -30.741 1.00 91.50 276 GLU A O 1
ATOM 2237 N N . LYS A 1 277 ? 53.428 12.279 -32.504 1.00 89.50 277 LYS A N 1
ATOM 2238 C CA . LYS A 1 277 ? 52.321 13.231 -32.299 1.00 89.50 277 LYS A CA 1
ATOM 2239 C C . LYS A 1 277 ? 50.956 12.591 -32.552 1.00 89.50 277 LYS A C 1
ATOM 2241 O O . LYS A 1 277 ? 50.025 12.875 -31.803 1.00 89.50 277 LYS A O 1
ATOM 2246 N N . TYR A 1 278 ? 50.841 11.757 -33.583 1.00 87.81 278 TYR A N 1
ATOM 2247 C CA . TYR A 1 278 ? 49.617 11.023 -33.895 1.00 87.81 278 TYR A CA 1
ATOM 2248 C C . TYR A 1 278 ? 49.262 10.032 -32.782 1.00 87.81 278 TYR A C 1
ATOM 2250 O O . TYR A 1 278 ? 48.132 10.047 -32.301 1.00 87.81 278 TYR A O 1
ATOM 2258 N N . ASP A 1 279 ? 50.231 9.251 -32.303 1.00 87.75 279 ASP A N 1
ATOM 2259 C CA . ASP A 1 279 ? 50.020 8.259 -31.245 1.00 87.75 279 ASP A CA 1
ATOM 2260 C C . ASP A 1 279 ? 49.619 8.922 -29.916 1.00 87.75 279 ASP A C 1
ATOM 2262 O O . ASP A 1 279 ? 48.668 8.492 -29.263 1.00 87.75 279 ASP A O 1
ATOM 2266 N N . ASN A 1 280 ? 50.278 10.028 -29.544 1.00 89.88 280 ASN A N 1
ATOM 2267 C CA . ASN A 1 280 ? 49.918 10.804 -28.351 1.00 89.88 280 ASN A CA 1
ATOM 2268 C C . ASN A 1 280 ? 48.499 11.379 -28.438 1.00 89.88 280 ASN A C 1
ATOM 2270 O O . ASN A 1 280 ? 47.757 11.369 -27.455 1.00 89.88 280 ASN A O 1
ATOM 2274 N N . LEU A 1 281 ? 48.114 11.877 -29.613 1.00 86.00 281 LEU A N 1
ATOM 2275 C CA . LEU A 1 281 ? 46.773 12.395 -29.838 1.00 86.00 281 LEU A CA 1
ATOM 2276 C C . LEU A 1 281 ? 45.732 11.272 -29.776 1.00 86.00 281 LEU A C 1
ATOM 2278 O O . LEU A 1 281 ? 44.689 11.432 -29.145 1.00 86.00 281 LEU A O 1
ATOM 2282 N N . HIS A 1 282 ? 46.024 10.127 -30.393 1.00 85.88 282 HIS A N 1
ATOM 2283 C CA . HIS A 1 282 ? 45.144 8.967 -30.370 1.00 85.88 282 HIS A CA 1
ATOM 2284 C C . HIS A 1 282 ? 44.919 8.454 -28.941 1.00 85.88 282 HIS A C 1
ATOM 2286 O O . HIS A 1 282 ? 43.782 8.142 -28.582 1.00 85.88 282 HIS A O 1
ATOM 2292 N N . ALA A 1 283 ? 45.963 8.441 -28.108 1.00 87.38 283 ALA A N 1
ATOM 2293 C CA . ALA A 1 283 ? 45.857 8.090 -26.696 1.00 87.38 283 ALA A CA 1
ATOM 2294 C C . ALA A 1 283 ? 44.983 9.082 -25.903 1.00 87.38 283 ALA A C 1
ATOM 2296 O O . ALA A 1 283 ? 44.160 8.656 -25.094 1.00 87.38 283 ALA A O 1
ATOM 2297 N N . ASP A 1 284 ? 45.107 10.392 -26.147 1.00 86.62 284 ASP A N 1
ATOM 229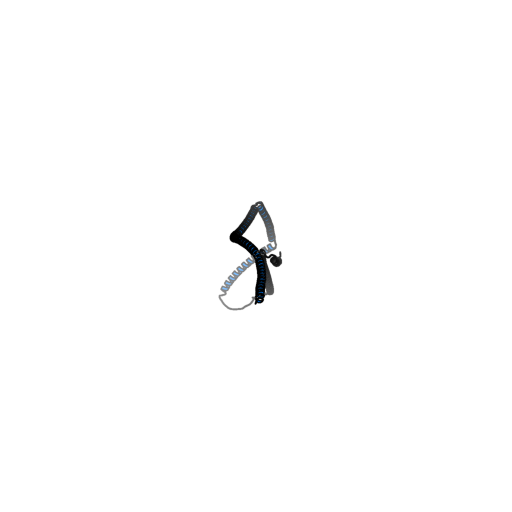8 C CA . ASP A 1 284 ? 44.262 11.404 -25.492 1.00 86.62 284 ASP A CA 1
ATOM 2299 C C . ASP A 1 284 ? 42.786 11.298 -25.926 1.00 86.62 284 ASP A C 1
ATOM 2301 O O . ASP A 1 284 ? 41.882 11.469 -25.103 1.00 86.62 284 ASP A O 1
ATOM 2305 N N . TYR A 1 285 ? 42.519 10.942 -27.191 1.00 84.38 285 TYR A N 1
ATOM 2306 C CA . TYR A 1 285 ? 41.165 10.614 -27.655 1.00 84.38 285 TYR A CA 1
ATOM 2307 C C . TYR A 1 285 ? 40.592 9.397 -26.932 1.00 84.38 285 TYR A C 1
ATOM 2309 O O . TYR A 1 285 ? 39.485 9.492 -26.402 1.00 84.38 285 TYR A O 1
ATOM 2317 N N . ALA A 1 286 ? 41.354 8.303 -26.851 1.00 86.06 286 ALA A N 1
ATOM 2318 C CA . ALA A 1 286 ? 40.922 7.078 -26.183 1.00 86.06 286 ALA A CA 1
ATOM 2319 C C . ALA A 1 286 ? 40.595 7.325 -24.699 1.00 86.06 286 ALA A C 1
ATOM 2321 O O . ALA A 1 286 ? 39.514 6.977 -24.236 1.00 86.06 286 ALA A O 1
ATOM 2322 N N . MET A 1 287 ? 41.459 8.041 -23.966 1.00 90.69 287 MET A N 1
ATOM 2323 C CA . MET A 1 287 ? 41.194 8.375 -22.557 1.00 90.69 287 MET A CA 1
ATOM 2324 C C . MET A 1 287 ? 39.935 9.230 -22.366 1.00 90.69 287 MET A C 1
ATOM 2326 O O . MET A 1 287 ? 39.243 9.115 -21.351 1.00 90.69 287 MET A O 1
ATOM 2330 N N . LYS A 1 288 ? 39.648 10.146 -23.297 1.00 85.38 288 LYS A N 1
ATOM 2331 C CA . LYS A 1 288 ? 38.450 10.995 -23.228 1.00 85.38 288 LYS A CA 1
ATOM 2332 C C . LYS A 1 288 ? 37.188 10.224 -23.587 1.00 85.38 288 LYS A C 1
ATOM 2334 O O . LYS A 1 288 ? 36.154 10.489 -22.980 1.00 85.38 288 LYS A O 1
ATOM 2339 N N . GLU A 1 289 ? 37.278 9.288 -24.522 1.00 87.88 289 GLU A N 1
ATOM 2340 C CA . GLU A 1 289 ? 36.192 8.381 -24.886 1.00 87.88 289 GLU A CA 1
ATOM 2341 C C . GLU A 1 289 ? 35.831 7.450 -23.720 1.00 87.88 289 GLU A C 1
ATOM 2343 O O . GLU A 1 289 ? 34.671 7.427 -23.311 1.00 87.88 289 GLU A O 1
ATOM 2348 N N . ASP A 1 290 ? 36.821 6.823 -23.077 1.00 90.88 290 ASP A N 1
ATOM 2349 C CA . ASP A 1 290 ? 36.610 5.988 -21.884 1.00 90.88 290 ASP A CA 1
ATOM 2350 C C . ASP A 1 290 ? 35.906 6.764 -20.758 1.00 90.88 290 ASP A C 1
ATOM 2352 O O . ASP A 1 290 ? 34.944 6.285 -20.153 1.00 90.88 290 ASP A O 1
ATOM 2356 N N . ARG A 1 291 ? 36.328 8.013 -20.510 1.00 89.00 291 ARG A N 1
ATOM 2357 C CA . ARG A 1 291 ? 35.683 8.890 -19.518 1.00 89.00 291 ARG A CA 1
ATOM 2358 C C . ARG A 1 291 ? 34.244 9.244 -19.889 1.00 89.00 291 ARG A C 1
ATOM 2360 O O . ARG A 1 291 ? 33.415 9.379 -18.993 1.00 89.00 291 ARG A O 1
ATOM 2367 N N . LEU A 1 292 ? 33.933 9.434 -21.173 1.00 85.69 292 LEU A N 1
ATOM 2368 C CA . LEU A 1 292 ? 32.558 9.698 -21.613 1.00 85.69 292 LEU A CA 1
ATOM 2369 C C . LEU A 1 292 ? 31.660 8.491 -21.341 1.00 85.69 292 LEU A C 1
ATOM 2371 O O . LEU A 1 292 ? 30.593 8.668 -20.755 1.00 85.69 292 LEU A O 1
ATOM 2375 N N . VAL A 1 293 ? 32.125 7.285 -21.673 1.00 90.94 293 VAL A N 1
ATOM 2376 C CA . VAL A 1 293 ? 31.403 6.031 -21.404 1.00 90.94 293 VAL A CA 1
ATOM 2377 C C . VAL A 1 293 ? 31.183 5.828 -19.900 1.00 90.94 293 VAL A C 1
ATOM 2379 O O . VAL A 1 293 ? 30.095 5.434 -19.468 1.00 90.94 293 VAL A O 1
ATOM 2382 N N . GLU A 1 294 ? 32.185 6.143 -19.075 1.00 92.56 294 GLU A N 1
ATOM 2383 C CA . GLU A 1 294 ? 32.075 6.077 -17.616 1.00 92.56 294 GLU A CA 1
ATOM 2384 C C . GLU A 1 294 ? 30.991 7.033 -17.085 1.00 92.56 294 GLU A C 1
ATOM 2386 O O . GLU A 1 294 ? 30.125 6.623 -16.305 1.00 92.56 294 GLU A O 1
ATOM 2391 N N . TYR A 1 295 ? 30.983 8.289 -17.546 1.00 87.81 295 TYR A N 1
ATOM 2392 C CA . TYR A 1 295 ? 29.960 9.265 -17.164 1.00 87.81 295 TYR A CA 1
ATOM 2393 C C . TYR A 1 295 ? 28.560 8.880 -17.648 1.00 87.81 295 TYR A C 1
ATOM 2395 O O . TYR A 1 295 ? 27.611 9.018 -16.879 1.00 87.81 295 TYR A O 1
ATOM 2403 N N . GLU A 1 296 ? 28.412 8.353 -18.864 1.00 89.56 296 GLU A N 1
ATOM 2404 C CA . GLU A 1 296 ? 27.122 7.867 -19.380 1.00 89.56 296 GLU A CA 1
ATOM 2405 C C . GLU A 1 296 ? 26.584 6.705 -18.540 1.00 89.56 296 GLU A C 1
ATOM 2407 O O . GLU A 1 296 ? 25.406 6.679 -18.175 1.00 89.56 296 GLU A O 1
ATOM 2412 N N . THR A 1 297 ? 27.465 5.790 -18.132 1.00 91.94 297 THR A N 1
ATOM 2413 C CA . THR A 1 297 ? 27.107 4.677 -17.246 1.00 91.94 297 THR A CA 1
ATOM 2414 C C . THR A 1 297 ? 26.681 5.172 -15.860 1.00 91.94 297 THR A C 1
ATOM 2416 O O . THR A 1 297 ? 25.701 4.675 -15.297 1.00 91.94 297 THR A O 1
ATOM 2419 N N . MET A 1 298 ? 27.396 6.149 -15.291 1.00 89.81 298 MET A N 1
ATOM 2420 C CA . MET A 1 298 ? 27.041 6.753 -14.001 1.00 89.81 298 MET A CA 1
ATOM 2421 C C . MET A 1 298 ? 25.708 7.508 -14.063 1.00 89.81 298 MET A C 1
ATOM 2423 O O . MET A 1 298 ? 24.887 7.349 -13.160 1.00 89.81 298 MET A O 1
ATOM 2427 N N . LEU A 1 299 ? 25.469 8.277 -15.130 1.00 86.06 299 LEU A N 1
ATOM 2428 C CA . LEU A 1 299 ? 24.209 8.990 -15.350 1.00 86.06 299 LEU A CA 1
ATOM 2429 C C . LEU A 1 299 ? 23.034 8.013 -15.458 1.00 86.06 299 LEU A C 1
ATOM 2431 O O . LEU A 1 299 ? 22.057 8.172 -14.732 1.00 86.06 299 LEU A O 1
ATOM 2435 N N . SER A 1 300 ? 23.165 6.946 -16.253 1.00 89.12 300 SER A N 1
ATOM 2436 C CA . SER A 1 300 ? 22.113 5.930 -16.395 1.00 89.12 300 SER A CA 1
ATOM 2437 C C . SER A 1 300 ? 21.795 5.222 -15.070 1.00 89.12 300 SER A C 1
ATOM 2439 O O . SER A 1 300 ? 20.630 5.020 -14.726 1.00 89.12 300 SER A O 1
ATOM 2441 N N . LYS A 1 301 ? 22.812 4.882 -14.263 1.00 87.94 301 LYS A N 1
ATOM 2442 C CA . LYS A 1 301 ? 22.596 4.318 -12.917 1.00 87.94 301 LYS A CA 1
ATOM 2443 C C . LYS A 1 301 ? 21.850 5.294 -12.006 1.00 87.94 301 LYS A C 1
ATOM 2445 O O . LYS A 1 301 ? 20.902 4.891 -11.339 1.00 87.94 301 LYS A O 1
ATOM 2450 N N . LYS A 1 302 ? 22.242 6.570 -12.006 1.00 83.75 302 LYS A N 1
ATOM 2451 C CA . LYS A 1 302 ? 21.633 7.608 -11.161 1.00 83.75 302 LYS A CA 1
ATOM 2452 C C . LYS A 1 302 ? 20.210 7.970 -11.584 1.00 83.75 302 LYS A C 1
ATOM 2454 O O . LYS A 1 302 ? 19.388 8.246 -10.717 1.00 83.75 302 LYS A O 1
ATOM 2459 N N . GLU A 1 303 ? 19.896 7.931 -12.877 1.00 83.50 303 GLU A N 1
ATOM 2460 C CA . GLU A 1 303 ? 18.522 8.073 -13.380 1.00 83.50 303 GLU A CA 1
ATOM 2461 C C . GLU A 1 303 ? 17.627 6.940 -12.857 1.00 83.50 303 GLU A C 1
ATOM 2463 O O . GLU A 1 303 ? 16.577 7.210 -12.280 1.00 83.50 303 GLU A O 1
ATOM 2468 N N . ASN A 1 304 ? 18.104 5.691 -12.910 1.00 83.81 304 ASN A N 1
ATOM 2469 C CA . ASN A 1 304 ? 17.384 4.541 -12.350 1.00 83.81 304 ASN A CA 1
ATOM 2470 C C . ASN A 1 304 ? 17.243 4.593 -10.808 1.00 83.81 304 ASN A C 1
ATOM 2472 O O . ASN A 1 304 ? 16.284 4.061 -10.246 1.00 83.81 304 ASN A O 1
ATOM 2476 N N . GLU A 1 305 ? 18.197 5.204 -10.095 1.00 81.56 305 GLU A N 1
ATOM 2477 C CA . GLU A 1 305 ? 18.128 5.415 -8.637 1.00 81.56 305 GLU A CA 1
ATOM 2478 C C . GLU A 1 305 ? 17.144 6.534 -8.252 1.00 81.56 305 GLU A C 1
ATOM 2480 O O . GLU A 1 305 ? 16.430 6.409 -7.253 1.00 81.56 305 GLU A O 1
ATOM 2485 N N . ALA A 1 306 ? 17.065 7.611 -9.042 1.00 71.38 306 ALA A N 1
ATOM 2486 C CA . ALA A 1 306 ? 16.162 8.737 -8.799 1.00 71.38 306 ALA A CA 1
ATOM 2487 C C . ALA A 1 306 ? 14.677 8.332 -8.860 1.00 71.38 306 ALA A C 1
ATOM 2489 O O . ALA A 1 306 ? 13.870 8.856 -8.084 1.00 71.38 306 ALA A O 1
ATOM 2490 N N . ASP A 1 307 ? 14.341 7.346 -9.695 1.00 73.44 307 ASP A N 1
ATOM 2491 C CA . ASP A 1 307 ? 12.995 6.770 -9.800 1.00 73.44 307 ASP A CA 1
ATOM 2492 C C . ASP A 1 307 ? 12.564 5.986 -8.540 1.00 73.44 307 ASP A C 1
ATOM 2494 O O . ASP A 1 307 ? 11.371 5.768 -8.324 1.00 73.44 307 ASP A O 1
ATOM 2498 N N . ASN A 1 308 ? 13.507 5.611 -7.662 1.00 72.50 308 ASN A N 1
ATOM 2499 C CA . ASN A 1 308 ? 13.271 4.729 -6.510 1.00 72.50 308 ASN A CA 1
ATOM 2500 C C . ASN A 1 308 ? 13.237 5.426 -5.132 1.00 72.50 308 ASN A C 1
ATOM 2502 O O . ASN A 1 308 ? 13.058 4.758 -4.113 1.00 72.50 308 ASN A O 1
ATOM 2506 N N . GLY A 1 309 ? 13.315 6.760 -5.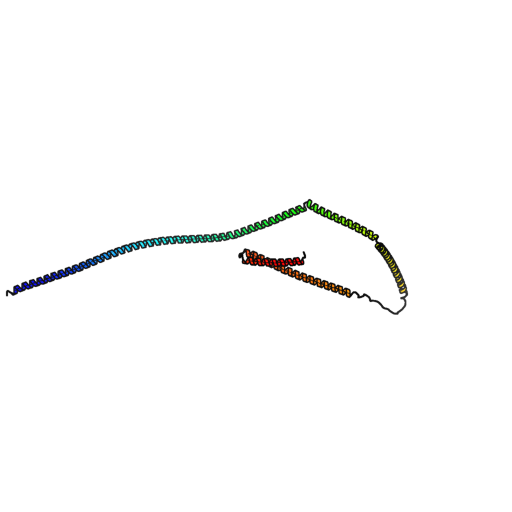081 1.00 62.78 309 GLY A N 1
ATOM 2507 C CA . GLY A 1 309 ? 12.907 7.537 -3.904 1.00 62.78 309 GLY A CA 1
ATOM 2508 C C . GLY A 1 309 ? 14.029 8.029 -2.986 1.00 62.78 309 GLY A C 1
ATOM 2509 O O . GLY A 1 309 ? 14.260 7.468 -1.923 1.00 62.78 309 GLY A O 1
ATOM 2510 N N . ASN A 1 310 ? 14.636 9.167 -3.347 1.00 61.75 310 ASN A N 1
ATOM 2511 C CA . ASN A 1 310 ? 14.982 10.271 -2.433 1.00 61.75 310 ASN A CA 1
ATOM 2512 C C . ASN A 1 310 ? 15.384 11.506 -3.270 1.00 61.75 310 ASN A C 1
ATOM 2514 O O . ASN A 1 310 ? 16.468 11.556 -3.843 1.00 61.75 310 ASN A O 1
ATOM 2518 N N . GLN A 1 311 ? 14.493 12.489 -3.428 1.00 69.56 311 GLN A N 1
ATOM 2519 C CA . GLN A 1 311 ? 14.534 13.361 -4.614 1.00 69.56 311 GLN A CA 1
ATOM 2520 C C . GLN A 1 311 ? 15.497 14.555 -4.578 1.00 69.56 311 GLN A C 1
ATOM 2522 O O . GLN A 1 311 ? 15.672 15.169 -5.625 1.00 69.56 311 GLN A O 1
ATOM 2527 N N . GLN A 1 312 ? 16.088 14.942 -3.445 1.00 73.38 312 GLN A N 1
ATOM 2528 C CA . GLN A 1 312 ? 16.808 16.225 -3.380 1.00 73.38 312 GLN A CA 1
ATOM 2529 C C . GLN A 1 312 ? 18.331 16.080 -3.503 1.00 73.38 312 GLN A C 1
ATOM 2531 O O . GLN A 1 312 ? 18.914 16.684 -4.397 1.00 73.38 312 GLN A O 1
ATOM 2536 N N . GLY A 1 313 ? 18.964 15.201 -2.717 1.00 72.75 313 GLY A N 1
ATOM 2537 C CA . GLY A 1 313 ? 20.415 14.963 -2.817 1.00 72.75 313 GLY A CA 1
ATOM 2538 C C . GLY A 1 313 ? 20.849 14.312 -4.139 1.00 72.75 313 GLY A C 1
ATOM 2539 O O . GLY A 1 313 ? 21.889 14.658 -4.689 1.00 72.75 313 GLY A O 1
ATOM 2540 N N . LEU A 1 314 ? 20.014 13.433 -4.708 1.00 75.44 314 LEU A N 1
ATOM 2541 C CA . LEU A 1 314 ? 20.291 12.789 -6.000 1.00 75.44 314 LEU A CA 1
ATOM 2542 C C . LEU A 1 314 ? 20.194 13.761 -7.188 1.00 75.44 314 LEU A C 1
ATOM 2544 O O . LEU A 1 314 ? 20.843 13.539 -8.207 1.00 75.44 314 LEU A O 1
ATOM 2548 N N . LYS A 1 315 ? 19.419 14.851 -7.069 1.00 79.88 315 LYS A N 1
ATOM 2549 C CA . LYS A 1 315 ? 19.322 15.875 -8.125 1.00 79.88 315 LYS A CA 1
ATOM 2550 C C . LYS A 1 315 ? 20.601 16.701 -8.229 1.00 79.88 315 LYS A C 1
ATOM 2552 O O . LYS A 1 315 ? 21.065 16.940 -9.338 1.00 79.88 315 LYS A O 1
ATOM 2557 N N . GLU A 1 316 ? 21.186 17.089 -7.097 1.00 84.44 316 GLU A N 1
ATOM 2558 C CA . GLU A 1 316 ? 22.442 17.853 -7.061 1.00 84.44 316 GLU A CA 1
ATOM 2559 C C . GLU A 1 316 ? 23.625 17.027 -7.592 1.00 84.44 316 GLU A C 1
ATOM 2561 O O . GLU A 1 316 ? 24.428 17.517 -8.385 1.00 84.44 316 GLU A O 1
ATOM 2566 N N . GLU A 1 317 ? 23.697 15.745 -7.222 1.00 83.19 317 GLU A N 1
ATOM 2567 C CA . GLU A 1 317 ? 24.731 14.826 -7.712 1.00 83.19 317 GLU A CA 1
ATOM 2568 C C . GLU A 1 317 ? 24.609 14.569 -9.228 1.00 83.19 317 GLU A C 1
ATOM 2570 O O . GLU A 1 317 ? 25.615 14.546 -9.941 1.00 83.19 317 GLU A O 1
ATOM 2575 N N . ASN A 1 318 ? 23.382 14.432 -9.743 1.00 85.38 318 ASN A N 1
ATOM 2576 C CA . ASN A 1 318 ? 23.125 14.223 -11.170 1.00 85.38 318 ASN A CA 1
ATOM 2577 C C . ASN A 1 318 ? 23.472 15.474 -12.003 1.00 85.38 318 ASN A C 1
ATOM 2579 O O . ASN A 1 318 ? 24.132 15.361 -13.035 1.00 85.38 318 ASN A O 1
ATOM 2583 N N . GLU A 1 319 ? 23.134 16.677 -11.527 1.00 88.81 319 GLU A N 1
ATOM 2584 C CA . GLU A 1 319 ? 23.551 17.922 -12.191 1.00 88.81 319 GLU A CA 1
ATOM 2585 C C . GLU A 1 319 ? 25.079 18.084 -12.226 1.00 88.81 319 GLU A C 1
ATOM 2587 O O . GLU A 1 319 ? 25.640 18.415 -13.273 1.00 88.81 319 GLU A O 1
ATOM 2592 N N . MET A 1 320 ? 25.786 17.737 -11.144 1.00 89.81 320 MET A N 1
ATOM 2593 C CA . MET A 1 320 ? 27.256 17.749 -11.136 1.00 89.81 320 MET A CA 1
ATOM 2594 C C . MET A 1 320 ? 27.854 16.755 -12.151 1.00 89.81 320 MET A C 1
ATOM 2596 O O . MET A 1 320 ? 28.856 17.051 -12.809 1.00 89.81 320 MET A O 1
ATOM 2600 N N . LEU A 1 321 ? 27.260 15.565 -12.294 1.00 87.12 321 LEU A N 1
ATOM 2601 C CA . LEU A 1 321 ? 27.694 14.561 -13.273 1.00 87.12 321 LEU A CA 1
ATOM 2602 C C . LEU A 1 321 ? 27.442 15.017 -14.715 1.00 87.12 321 LEU A C 1
ATOM 2604 O O . LEU A 1 321 ? 28.325 14.859 -15.561 1.00 87.12 321 LEU A O 1
ATOM 2608 N N . LYS A 1 322 ? 26.292 15.643 -14.990 1.00 88.88 322 LYS A N 1
ATOM 2609 C CA . LYS A 1 322 ? 26.002 16.249 -16.297 1.00 88.88 322 LYS A CA 1
ATOM 2610 C C . LYS A 1 322 ? 27.017 17.329 -16.642 1.00 88.88 322 LYS A C 1
ATOM 2612 O O . LYS A 1 322 ? 27.536 17.341 -17.756 1.00 88.88 322 LYS A O 1
ATOM 2617 N N . GLU A 1 323 ? 27.351 18.205 -15.697 1.00 92.69 323 GLU A N 1
ATOM 2618 C CA . GLU A 1 323 ? 28.347 19.254 -15.919 1.00 92.69 323 GLU A CA 1
ATOM 2619 C C . GLU A 1 323 ? 29.726 18.666 -16.269 1.00 92.69 323 GLU A C 1
ATOM 2621 O O . GLU A 1 323 ? 30.361 19.089 -17.242 1.00 92.69 323 GLU A O 1
ATOM 2626 N N . LYS A 1 324 ? 30.169 17.629 -15.545 1.00 89.81 324 LYS A N 1
ATOM 2627 C CA . LYS A 1 324 ? 31.416 16.907 -15.857 1.00 89.81 324 LYS A CA 1
ATOM 2628 C C . LYS A 1 324 ? 31.379 16.268 -17.248 1.00 89.81 324 LYS A C 1
ATOM 2630 O O . LYS A 1 324 ? 32.333 16.440 -18.009 1.00 89.81 324 LYS A O 1
ATOM 2635 N N . TYR A 1 325 ? 30.279 15.606 -17.607 1.00 89.94 325 TYR A N 1
ATOM 2636 C CA . TYR A 1 325 ? 30.081 15.018 -18.934 1.00 89.94 325 TYR A CA 1
ATOM 2637 C C . TYR A 1 325 ? 30.174 16.073 -20.045 1.00 89.94 325 TYR A C 1
ATOM 2639 O O . TYR A 1 325 ? 30.951 15.919 -20.991 1.00 89.94 325 TYR A O 1
ATOM 2647 N N . TYR A 1 326 ? 29.452 17.191 -19.915 1.00 91.19 326 TYR A N 1
ATOM 2648 C CA . TYR A 1 326 ? 29.472 18.264 -20.911 1.00 91.19 326 TYR A CA 1
ATOM 2649 C C . TYR A 1 326 ? 30.849 18.910 -21.051 1.00 91.19 326 TYR A C 1
ATOM 2651 O O . TYR A 1 326 ? 31.263 19.229 -22.168 1.00 91.19 326 TYR A O 1
ATOM 2659 N N . ASN A 1 327 ? 31.586 19.065 -19.951 1.00 90.19 327 ASN A N 1
ATOM 2660 C CA . ASN A 1 327 ? 32.946 19.592 -19.985 1.00 90.19 327 ASN A CA 1
ATOM 2661 C C . ASN A 1 327 ? 33.901 18.664 -20.751 1.00 90.19 327 ASN A C 1
ATOM 2663 O O . ASN A 1 327 ? 34.650 19.140 -21.611 1.00 90.19 327 ASN A O 1
ATOM 2667 N N . VAL A 1 328 ? 33.836 17.347 -20.517 1.00 87.12 328 VAL A N 1
ATOM 2668 C CA . VAL A 1 328 ? 34.641 16.365 -21.267 1.00 87.12 328 VAL A CA 1
ATOM 2669 C C . VAL A 1 328 ? 34.224 16.318 -22.737 1.00 87.12 328 VAL A C 1
ATOM 2671 O O . VAL A 1 328 ? 35.083 16.390 -23.616 1.00 87.12 328 VAL A O 1
ATOM 2674 N N . ARG A 1 329 ? 32.920 16.308 -23.031 1.00 88.06 329 ARG A N 1
ATOM 2675 C CA . ARG A 1 329 ? 32.397 16.301 -24.406 1.00 88.06 329 ARG A CA 1
ATOM 2676 C C . ARG A 1 329 ? 32.785 17.558 -25.184 1.00 88.06 329 ARG A C 1
ATOM 2678 O O . ARG A 1 329 ? 33.159 17.480 -26.352 1.00 88.06 329 ARG A O 1
ATOM 2685 N N . ARG A 1 330 ? 32.766 18.726 -24.536 1.00 90.94 330 ARG A N 1
ATOM 2686 C CA . ARG A 1 330 ? 33.240 19.990 -25.119 1.00 90.94 330 ARG A CA 1
ATOM 2687 C C . ARG A 1 330 ? 34.746 19.954 -25.385 1.00 90.94 330 ARG A C 1
ATOM 2689 O O . ARG A 1 330 ? 35.178 20.440 -26.427 1.00 90.94 330 ARG A O 1
ATOM 2696 N N . ALA A 1 331 ? 35.545 19.399 -24.473 1.00 85.12 331 ALA A N 1
ATOM 2697 C CA . ALA A 1 331 ? 36.985 19.245 -24.677 1.00 85.12 331 ALA A CA 1
ATOM 2698 C C . ALA A 1 331 ? 37.301 18.287 -25.840 1.00 85.12 331 ALA A C 1
ATOM 2700 O O . ALA A 1 331 ? 38.159 18.595 -26.666 1.00 85.12 331 ALA A O 1
ATOM 2701 N N . PHE A 1 332 ? 36.564 17.180 -25.945 1.00 84.12 332 PHE A N 1
ATOM 2702 C CA . PHE A 1 332 ? 36.658 16.222 -27.048 1.00 84.12 332 PHE A CA 1
ATOM 2703 C C . PHE A 1 332 ? 36.319 16.870 -28.400 1.00 84.12 332 PHE A C 1
ATOM 2705 O O . PHE A 1 332 ? 37.081 16.756 -29.356 1.00 84.12 332 PHE A O 1
ATOM 2712 N N . LEU A 1 333 ? 35.224 17.636 -28.469 1.00 86.19 333 LEU A N 1
ATOM 2713 C CA . LEU A 1 333 ? 34.835 18.362 -29.684 1.00 86.19 333 LEU A CA 1
ATOM 2714 C C . LEU A 1 333 ? 35.858 19.429 -30.090 1.00 86.19 333 LEU A C 1
ATOM 2716 O O . LEU A 1 333 ? 36.138 19.575 -31.276 1.00 86.19 333 LEU A O 1
ATOM 2720 N N . LYS A 1 334 ? 36.446 20.155 -29.130 1.00 87.62 334 LYS A N 1
ATOM 2721 C CA . LYS A 1 334 ? 37.502 21.139 -29.422 1.00 87.62 334 LYS A CA 1
ATOM 2722 C C . LYS A 1 334 ? 38.730 20.491 -30.052 1.00 87.62 334 LYS A C 1
ATOM 2724 O O . LYS A 1 334 ? 39.244 21.032 -31.025 1.00 87.62 334 LYS A O 1
ATOM 2729 N N . LEU A 1 335 ? 39.168 19.346 -29.528 1.00 83.56 335 LEU A N 1
ATOM 2730 C CA . LEU A 1 335 ? 40.262 18.588 -30.136 1.00 83.56 335 LEU A CA 1
ATOM 2731 C C . LEU A 1 335 ? 39.908 18.140 -31.548 1.00 83.56 335 LEU A C 1
ATOM 2733 O O . LEU A 1 335 ? 40.684 18.353 -32.475 1.00 83.56 335 LEU A O 1
ATOM 2737 N N . ARG A 1 336 ? 38.705 17.592 -31.728 1.00 82.00 336 ARG A N 1
ATOM 2738 C CA . ARG A 1 336 ? 38.246 17.126 -33.034 1.00 82.00 336 ARG A CA 1
ATOM 2739 C C . ARG A 1 336 ? 38.256 18.241 -34.075 1.00 82.00 336 ARG A C 1
ATOM 2741 O O . ARG A 1 336 ? 38.805 18.056 -35.153 1.00 82.00 336 ARG A O 1
ATOM 2748 N N . ILE A 1 337 ? 37.748 19.421 -33.724 1.00 84.31 337 ILE A N 1
ATOM 2749 C CA . ILE A 1 337 ? 37.744 20.599 -34.604 1.00 84.31 337 ILE A CA 1
ATOM 2750 C C . ILE A 1 337 ? 39.173 21.077 -34.909 1.00 84.31 337 ILE A C 1
ATOM 2752 O O . ILE A 1 337 ? 39.488 21.365 -36.060 1.00 84.31 337 ILE A O 1
ATOM 2756 N N . GLN A 1 338 ? 40.059 21.125 -33.907 1.00 82.88 338 GLN A N 1
ATOM 2757 C CA . GLN A 1 338 ? 41.460 21.528 -34.100 1.00 82.88 338 GLN A CA 1
ATOM 2758 C C . GLN A 1 338 ? 42.230 20.600 -35.051 1.00 82.88 338 GLN A C 1
ATOM 2760 O O . GLN A 1 338 ? 43.174 21.053 -35.696 1.00 82.88 338 GLN A O 1
ATOM 2765 N N . HIS A 1 339 ? 41.837 19.326 -35.145 1.00 73.25 339 HIS A N 1
ATOM 2766 C CA . HIS A 1 339 ? 42.537 18.320 -35.945 1.00 73.25 339 HIS A CA 1
ATOM 2767 C C . HIS A 1 339 ? 41.874 18.000 -37.289 1.00 73.25 339 HIS A C 1
ATOM 2769 O O . HIS A 1 339 ? 42.585 17.715 -38.248 1.00 73.25 339 HIS A O 1
ATOM 2775 N N . GLU A 1 340 ? 40.545 18.068 -37.390 1.00 77.81 340 GLU A N 1
ATOM 2776 C CA . GLU A 1 340 ? 39.818 17.803 -38.640 1.00 77.81 340 GLU A CA 1
ATOM 2777 C C . GLU A 1 340 ? 39.734 19.034 -39.561 1.00 77.81 340 GLU A C 1
ATOM 2779 O O . GLU A 1 340 ? 39.429 18.873 -40.741 1.00 77.81 340 GLU A O 1
ATOM 2784 N N . GLY A 1 341 ? 40.045 20.240 -39.063 1.00 55.50 341 GLY A N 1
ATOM 2785 C CA . GLY A 1 341 ? 40.254 21.438 -39.887 1.00 55.50 341 GLY A CA 1
ATOM 2786 C C . GLY A 1 341 ? 39.077 21.820 -40.794 1.00 55.50 341 GLY A C 1
ATOM 2787 O O . GLY A 1 341 ? 39.311 22.320 -41.894 1.00 55.50 341 GLY A O 1
ATOM 2788 N N . ARG A 1 342 ? 37.836 21.555 -40.367 1.00 45.16 342 ARG A N 1
ATOM 2789 C CA . ARG A 1 342 ? 36.606 21.936 -41.080 1.00 45.16 342 ARG A CA 1
ATOM 2790 C C . ARG A 1 342 ? 35.861 23.054 -40.377 1.00 45.16 342 ARG A C 1
ATOM 2792 O O . ARG A 1 342 ? 35.743 22.980 -39.13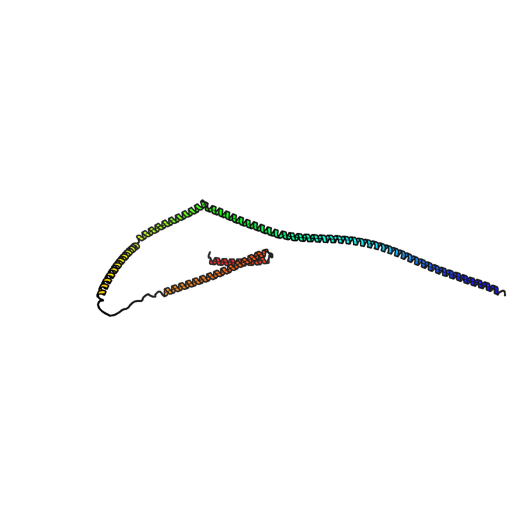3 1.00 45.16 342 ARG A O 1
#

Foldseek 3Di:
DPVVVVVVVVVVVVVVVVVVVVVVVVVVVVVVVVVVVVVVVVVVVVVVVVVVVVVVVVVVVVVVVVVVVVVVVVVVVVVVVVVVVVVVVVVVVVVVVVVVVVVVVVVVVVVVVVVVVVVVVVVVVVVVVVVVVVVVVVVVVVVVVCCCVVVVVNVVVVVVVVVVVVVVVVVVVVVVVVVVVVVVVVCCVDVVVVVVVVVVVVVVVVVVVVVVVVVVVVVVVVVVVVVVVVPVPDDDDDDDDDDDDDDDPDPPCPPVVVVVVVVVVVVVVVVVVVVVVVVVLVVVLVVLVVVLVVLVVVLVVLVVVCVVDDPDPSVVVNVVSVVVNVVSVVVSVVSVCVPVVD

Organism: NCBI:txid330878